Protein AF-A0A2T6CT54-F1 (afdb_monomer)

Structure (mmCIF, N/CA/C/O backbone):
data_AF-A0A2T6CT54-F1
#
_entry.id   AF-A0A2T6CT54-F1
#
loop_
_atom_site.group_PDB
_atom_site.id
_atom_site.type_symbol
_atom_site.label_atom_id
_atom_site.label_alt_id
_atom_site.label_comp_id
_atom_site.label_asym_id
_atom_site.label_entity_id
_atom_site.label_seq_id
_atom_site.pdbx_PDB_ins_code
_atom_site.Cartn_x
_atom_site.Cartn_y
_atom_site.Cartn_z
_atom_site.occupancy
_atom_site.B_iso_or_equiv
_atom_site.auth_seq_id
_atom_site.auth_comp_id
_atom_site.auth_asym_id
_atom_site.auth_atom_id
_atom_site.pdbx_PDB_model_num
ATOM 1 N N . MET A 1 1 ? 4.590 8.456 19.201 1.00 78.75 1 MET A N 1
ATOM 2 C CA . MET A 1 1 ? 3.217 8.971 18.974 1.00 78.75 1 MET A CA 1
ATOM 3 C C . MET A 1 1 ? 2.261 8.215 19.892 1.00 78.75 1 MET A C 1
ATOM 5 O O . MET A 1 1 ? 2.492 7.034 20.101 1.00 78.75 1 MET A O 1
ATOM 9 N N . THR A 1 2 ? 1.242 8.861 20.469 1.00 93.50 2 THR A N 1
ATOM 10 C CA . THR A 1 2 ? 0.221 8.185 21.301 1.00 93.50 2 THR A CA 1
ATOM 11 C C . THR A 1 2 ? -1.007 7.783 20.463 1.00 93.50 2 THR A C 1
ATOM 13 O O . THR A 1 2 ? -1.187 8.292 19.355 1.00 93.50 2 THR A O 1
ATOM 16 N N . GLN A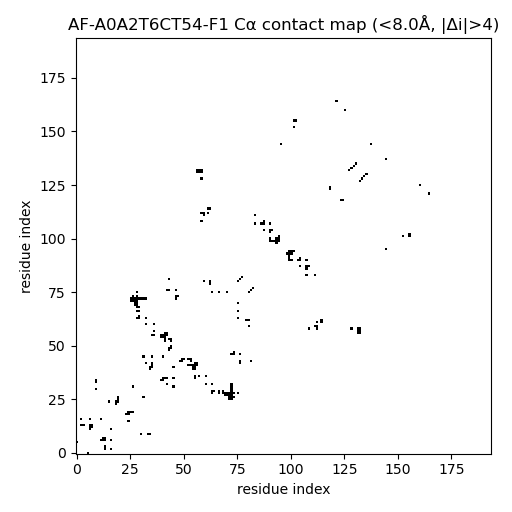 1 3 ? -1.872 6.895 20.977 1.00 92.12 3 GLN A N 1
ATOM 17 C CA . GLN A 1 3 ? -3.034 6.364 20.234 1.00 92.12 3 GLN A CA 1
ATOM 18 C C . GLN A 1 3 ? -4.029 7.447 19.778 1.00 92.12 3 GLN A C 1
ATOM 20 O O . GLN A 1 3 ? -4.540 7.396 18.667 1.00 92.12 3 GLN A O 1
ATOM 25 N N . LYS A 1 4 ? -4.313 8.461 20.607 1.00 95.44 4 LYS A N 1
ATOM 26 C CA . LYS A 1 4 ? -5.319 9.494 20.289 1.00 95.44 4 LYS A CA 1
ATOM 27 C C . LYS A 1 4 ? -4.924 10.375 19.083 1.00 95.44 4 LYS A C 1
ATOM 29 O O . LYS A 1 4 ? -5.740 10.516 18.173 1.00 95.44 4 LYS A O 1
ATOM 34 N N . PRO A 1 5 ? -3.703 10.942 19.017 1.00 93.88 5 PRO A N 1
ATOM 35 C CA . PRO A 1 5 ? -3.187 11.583 17.808 1.00 93.88 5 PRO A CA 1
ATOM 36 C C . PRO A 1 5 ? -3.162 10.656 16.592 1.00 93.88 5 PRO A C 1
ATOM 38 O O . PRO A 1 5 ? -3.463 11.107 15.491 1.00 93.88 5 PRO A O 1
ATOM 41 N N . PHE A 1 6 ? -2.842 9.373 16.787 1.00 92.00 6 PHE A N 1
ATOM 42 C CA . PHE A 1 6 ? -2.799 8.406 15.694 1.00 92.00 6 PHE A CA 1
ATOM 43 C C . PHE A 1 6 ? -4.186 8.142 15.096 1.00 92.00 6 PHE A C 1
ATOM 45 O O . PHE A 1 6 ? -4.366 8.270 13.889 1.00 92.00 6 PHE A O 1
ATOM 52 N N . ALA A 1 7 ? -5.193 7.894 15.937 1.00 94.38 7 ALA A N 1
ATOM 53 C CA . ALA A 1 7 ? -6.582 7.734 15.509 1.00 94.38 7 ALA A CA 1
ATOM 54 C C . ALA A 1 7 ? -7.082 8.969 14.742 1.00 94.38 7 ALA A C 1
ATOM 56 O O . ALA A 1 7 ? -7.683 8.841 1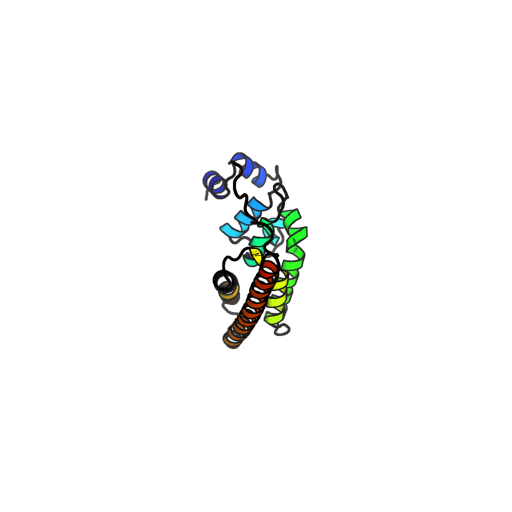3.677 1.00 94.38 7 ALA A O 1
ATOM 57 N N . LYS A 1 8 ? -6.746 10.175 15.230 1.00 94.06 8 LYS A N 1
ATOM 58 C CA . LYS A 1 8 ? -7.065 11.433 14.542 1.00 94.06 8 LYS A CA 1
ATOM 59 C C . LYS A 1 8 ? -6.396 11.524 13.166 1.00 94.06 8 LYS A C 1
ATOM 61 O O . LYS A 1 8 ? -7.040 11.962 12.222 1.00 94.06 8 LYS A O 1
ATOM 66 N N . MET A 1 9 ? -5.133 11.114 13.045 1.00 91.31 9 MET A N 1
ATOM 67 C CA . MET A 1 9 ? -4.402 11.113 11.771 1.00 91.31 9 MET A CA 1
ATOM 68 C C . MET A 1 9 ? -5.042 10.177 10.739 1.00 91.31 9 MET A C 1
ATOM 70 O O . MET A 1 9 ? -5.093 10.510 9.560 1.00 91.31 9 MET A O 1
ATOM 74 N N . LEU A 1 10 ? -5.557 9.035 11.193 1.00 90.75 10 LEU A N 1
ATOM 75 C CA . LEU A 1 10 ? -6.268 8.063 10.363 1.00 90.75 10 LEU A CA 1
ATOM 76 C C . LEU A 1 10 ? -7.750 8.411 10.151 1.00 90.75 10 LEU A C 1
ATOM 78 O O . LEU A 1 10 ? -8.451 7.675 9.466 1.00 90.75 10 LEU A O 1
ATOM 82 N N . SER A 1 11 ? -8.235 9.513 10.730 1.00 93.44 11 SER A N 1
ATOM 83 C CA . SER A 1 11 ? -9.649 9.913 10.704 1.00 93.44 11 SER A CA 1
ATOM 84 C C . SER A 1 11 ? -10.612 8.833 11.227 1.00 93.44 11 SER A C 1
ATOM 86 O O . SER A 1 11 ? -11.720 8.682 10.718 1.00 93.44 11 SER A O 1
ATOM 88 N N . ILE A 1 12 ? -10.204 8.091 12.264 1.00 94.50 12 ILE A N 1
ATOM 89 C CA . ILE A 1 12 ? -11.025 7.071 12.940 1.00 94.50 12 ILE A CA 1
ATOM 90 C C . ILE A 1 12 ? -11.192 7.381 14.428 1.00 94.50 12 ILE A C 1
ATOM 92 O O . ILE A 1 12 ? -10.446 8.173 15.011 1.00 94.50 12 ILE A O 1
ATOM 96 N N . SER A 1 13 ? -12.172 6.746 15.071 1.00 97.00 13 SER A N 1
ATOM 97 C CA . SER A 1 13 ? -12.337 6.878 16.519 1.00 97.00 13 SER A CA 1
ATOM 98 C C . SER A 1 13 ? -11.228 6.137 17.278 1.00 97.00 13 SER A C 1
ATOM 100 O O . SER A 1 13 ? -10.638 5.171 16.790 1.00 97.00 13 SER A O 1
ATOM 102 N N . LEU A 1 14 ? -10.950 6.569 18.512 1.00 97.00 14 LEU A N 1
ATOM 103 C CA . LEU A 1 14 ? -9.984 5.882 19.375 1.00 97.00 14 LEU A CA 1
ATOM 104 C C . LEU A 1 14 ? -10.411 4.433 19.662 1.00 97.00 14 LEU A C 1
ATOM 106 O O . LEU A 1 14 ? -9.563 3.549 19.737 1.00 97.00 14 LEU A O 1
ATOM 110 N N . ASP A 1 15 ? -11.713 4.180 19.789 1.00 97.38 15 ASP A N 1
ATOM 111 C CA . ASP A 1 15 ? -12.240 2.837 20.044 1.00 97.38 15 ASP A CA 1
ATOM 112 C C . ASP A 1 15 ? -12.135 1.933 18.813 1.00 97.38 15 ASP A C 1
ATOM 114 O O . ASP A 1 15 ? -11.835 0.745 18.948 1.00 97.38 15 ASP A O 1
ATOM 118 N N . GLN A 1 16 ? -12.304 2.491 17.609 1.00 94.88 16 GLN A N 1
ATOM 119 C CA . GLN A 1 16 ? -12.020 1.783 16.360 1.00 94.88 16 GLN A CA 1
ATOM 120 C C . GLN A 1 16 ? -10.540 1.414 16.270 1.00 94.88 16 GLN A C 1
ATOM 122 O O . GLN A 1 16 ? -10.228 0.253 16.016 1.00 94.88 16 GLN A O 1
ATOM 127 N N . LEU A 1 17 ? -9.633 2.359 16.548 1.00 95.50 17 LEU A N 1
ATOM 128 C CA . LEU A 1 17 ? -8.194 2.083 16.567 1.00 95.50 17 LEU A CA 1
ATOM 129 C C . LEU A 1 17 ? -7.851 0.963 17.559 1.00 95.50 17 LEU A C 1
ATOM 131 O O . LEU A 1 17 ? -7.194 -0.002 17.184 1.00 95.50 17 LEU A O 1
ATOM 135 N N . LYS A 1 18 ? -8.350 1.040 18.799 1.00 95.56 18 LYS A N 1
ATOM 136 C CA . LYS A 1 18 ? -8.149 -0.016 19.806 1.00 95.56 18 LYS A CA 1
ATOM 137 C C . LYS A 1 18 ? -8.699 -1.364 19.346 1.00 95.56 18 LYS A C 1
ATOM 139 O O . LYS A 1 18 ? -8.090 -2.397 19.599 1.00 95.56 18 LYS A O 1
ATOM 144 N N . SER A 1 19 ? -9.855 -1.371 18.686 1.00 95.56 19 SER A N 1
ATOM 145 C CA . SER A 1 19 ? -10.455 -2.604 18.169 1.00 95.56 19 SER A CA 1
ATOM 146 C C . SER A 1 19 ? -9.589 -3.240 17.083 1.00 95.56 19 SER A C 1
ATOM 148 O O . SER A 1 19 ? -9.449 -4.460 17.074 1.00 95.56 19 SER A O 1
ATOM 150 N N . ILE A 1 20 ? -8.961 -2.431 16.227 1.00 93.56 20 ILE A N 1
ATOM 151 C CA . ILE A 1 20 ? -7.988 -2.892 15.227 1.00 93.56 20 ILE A CA 1
ATOM 152 C C . ILE A 1 20 ? -6.723 -3.431 15.914 1.00 93.56 20 ILE A C 1
ATOM 154 O O . ILE A 1 20 ? -6.318 -4.555 15.637 1.00 93.56 20 ILE A O 1
ATOM 158 N N . GLU A 1 21 ? -6.126 -2.678 16.844 1.00 91.12 21 GLU A N 1
ATOM 159 C CA . GLU A 1 21 ? -4.897 -3.078 17.557 1.00 91.12 21 GLU A CA 1
ATOM 160 C C . GLU A 1 21 ? -5.067 -4.381 18.354 1.00 91.12 21 GLU A C 1
ATOM 162 O O . GLU A 1 21 ? -4.146 -5.189 18.439 1.00 91.12 21 GLU A O 1
ATOM 167 N N . HIS A 1 22 ? -6.258 -4.613 18.912 1.00 94.44 22 HIS A N 1
ATOM 168 C CA . HIS A 1 22 ? -6.604 -5.845 19.623 1.00 94.44 22 HIS A CA 1
ATOM 169 C C . HIS A 1 22 ? -7.201 -6.935 18.720 1.00 94.44 22 HIS A C 1
ATOM 171 O O . HIS A 1 22 ? -7.777 -7.890 19.240 1.00 94.44 22 HIS A O 1
ATOM 177 N N . ALA A 1 23 ? -7.116 -6.784 17.393 1.00 90.75 23 ALA A N 1
ATOM 178 C CA . ALA A 1 23 ? -7.641 -7.724 16.400 1.00 90.75 23 ALA A CA 1
ATOM 179 C C . ALA A 1 23 ? -9.134 -8.088 16.580 1.00 90.75 23 ALA A C 1
ATOM 181 O O . ALA A 1 23 ? -9.589 -9.139 16.139 1.00 90.75 23 ALA A O 1
ATOM 182 N N . ARG A 1 24 ? -9.923 -7.209 17.213 1.00 94.94 24 ARG A N 1
ATOM 183 C CA . ARG A 1 24 ? -11.384 -7.363 17.360 1.00 94.94 24 ARG A CA 1
ATOM 184 C C . ARG A 1 24 ? -12.133 -6.987 16.087 1.00 94.94 24 ARG A C 1
ATOM 186 O O . ARG A 1 24 ? -13.288 -7.358 15.912 1.00 94.94 24 ARG A O 1
ATOM 193 N N . THR A 1 25 ? -11.504 -6.204 15.217 1.00 94.12 25 THR A N 1
ATOM 194 C CA . THR A 1 25 ? -12.054 -5.800 13.924 1.00 94.12 25 THR A CA 1
ATOM 195 C C . THR A 1 25 ? -10.954 -5.865 12.879 1.00 94.12 25 THR A C 1
ATOM 197 O O . THR A 1 25 ? -9.823 -5.460 13.145 1.00 94.12 25 THR A O 1
ATOM 200 N N . ALA A 1 26 ? -11.285 -6.368 11.690 1.00 93.88 26 ALA A N 1
ATOM 201 C CA . ALA A 1 26 ? -10.350 -6.411 10.576 1.00 93.88 26 ALA A CA 1
ATOM 202 C C . ALA A 1 26 ? -9.948 -4.994 10.135 1.00 93.88 26 ALA A C 1
ATOM 204 O O . ALA A 1 26 ? -10.767 -4.071 10.116 1.00 93.88 26 ALA A O 1
ATOM 205 N N . LEU A 1 27 ? -8.684 -4.833 9.743 1.00 95.12 27 LEU A N 1
ATOM 206 C CA . LEU A 1 27 ? -8.189 -3.586 9.174 1.00 95.12 27 LEU A CA 1
ATOM 207 C C . LEU A 1 27 ? -8.862 -3.344 7.820 1.00 95.12 27 LEU A C 1
ATOM 209 O O . LEU A 1 27 ? -8.805 -4.200 6.940 1.00 95.12 27 LEU A O 1
ATOM 213 N N . ARG A 1 28 ? -9.492 -2.182 7.644 1.00 94.75 28 ARG A N 1
ATOM 214 C CA . ARG A 1 28 ? -10.107 -1.786 6.369 1.00 94.75 28 ARG A CA 1
ATOM 215 C C . ARG A 1 28 ? -9.054 -1.322 5.363 1.00 94.75 28 ARG A C 1
ATOM 217 O O . ARG A 1 28 ? -8.030 -0.762 5.755 1.00 94.75 28 ARG A O 1
ATOM 224 N N . ALA A 1 29 ? -9.329 -1.531 4.078 1.00 93.75 29 ALA A N 1
ATOM 225 C CA . ALA A 1 29 ? -8.404 -1.260 2.981 1.00 93.75 29 ALA A CA 1
ATOM 226 C C . ALA A 1 29 ? -7.920 0.203 2.927 1.00 93.75 29 ALA A C 1
ATOM 228 O O . ALA A 1 29 ? -6.724 0.461 2.812 1.00 93.75 29 ALA A O 1
ATOM 229 N N . ASP A 1 30 ? -8.828 1.163 3.092 1.00 91.44 30 ASP A N 1
ATOM 230 C CA . ASP A 1 30 ? -8.520 2.598 3.090 1.00 91.44 30 ASP A CA 1
ATOM 231 C C . ASP A 1 30 ? -7.651 3.021 4.285 1.00 91.44 30 ASP A C 1
ATOM 233 O O . ASP A 1 30 ? -6.672 3.758 4.130 1.00 91.44 30 ASP A O 1
ATOM 237 N N . ILE A 1 31 ? -7.958 2.498 5.476 1.00 93.75 31 ILE A N 1
ATOM 238 C CA . ILE A 1 31 ? -7.161 2.742 6.684 1.00 93.75 31 ILE A CA 1
ATOM 239 C C . ILE A 1 31 ? -5.763 2.138 6.513 1.00 93.75 31 ILE A C 1
ATOM 241 O O . ILE A 1 31 ? -4.767 2.813 6.768 1.00 93.75 31 ILE A O 1
ATOM 245 N N . GLY A 1 32 ? -5.671 0.888 6.052 1.00 94.12 32 GLY A N 1
ATOM 246 C CA . GLY A 1 32 ? -4.389 0.215 5.846 1.00 94.12 32 GLY A CA 1
ATOM 247 C C . GLY A 1 32 ? -3.522 0.900 4.790 1.00 94.12 32 GLY A C 1
ATOM 248 O O . GLY A 1 32 ? -2.331 1.098 5.020 1.00 94.12 32 GLY A O 1
ATOM 249 N N . SER A 1 33 ? -4.116 1.372 3.689 1.00 91.50 33 SER A N 1
ATOM 250 C CA . SER A 1 33 ? -3.402 2.171 2.684 1.00 91.50 33 SER A CA 1
ATOM 251 C C . SER A 1 33 ? -2.831 3.453 3.289 1.00 91.50 33 SER A C 1
ATOM 253 O O . SER A 1 33 ? -1.657 3.764 3.087 1.00 91.50 33 SER A O 1
ATOM 255 N N . THR A 1 34 ? -3.626 4.156 4.101 1.00 91.19 34 THR A N 1
ATOM 256 C CA . THR A 1 34 ? -3.187 5.377 4.794 1.00 91.19 34 THR A CA 1
ATOM 257 C C . THR A 1 34 ? -2.037 5.091 5.764 1.00 91.19 34 THR A C 1
ATOM 259 O O . THR A 1 34 ? -1.086 5.868 5.842 1.00 91.19 34 THR A O 1
ATOM 262 N N . ILE A 1 35 ? -2.084 3.970 6.494 1.00 91.94 35 ILE A N 1
ATOM 263 C CA . ILE A 1 35 ? -0.995 3.538 7.383 1.00 91.94 35 ILE A CA 1
ATOM 264 C C . ILE A 1 35 ? 0.284 3.278 6.576 1.00 91.94 35 ILE A C 1
ATOM 266 O O . ILE A 1 35 ? 1.346 3.797 6.924 1.00 91.94 35 ILE A O 1
ATOM 270 N N . CYS A 1 36 ? 0.195 2.513 5.487 1.00 91.19 36 CYS A N 1
ATOM 271 C CA . CYS A 1 36 ? 1.337 2.234 4.619 1.00 91.19 36 CYS A CA 1
ATOM 272 C C . CYS A 1 36 ? 1.992 3.512 4.094 1.00 91.19 36 CYS A C 1
ATOM 274 O O . CYS A 1 36 ? 3.208 3.669 4.205 1.00 91.19 36 CYS A O 1
ATOM 276 N N . GLU A 1 37 ? 1.188 4.446 3.594 1.00 88.06 37 GLU A N 1
ATOM 277 C CA . GLU A 1 37 ? 1.665 5.712 3.048 1.00 88.06 37 GLU A CA 1
ATOM 278 C C . GLU A 1 37 ? 2.315 6.600 4.118 1.00 88.06 37 GLU A C 1
ATOM 280 O O . GLU A 1 37 ? 3.462 7.025 3.971 1.00 88.06 37 GLU A O 1
ATOM 285 N N . ARG A 1 38 ? 1.618 6.837 5.237 1.00 86.19 38 ARG A N 1
ATOM 286 C CA . ARG A 1 38 ? 2.064 7.763 6.292 1.00 86.19 38 ARG A CA 1
ATOM 287 C C . ARG A 1 38 ? 3.324 7.294 7.012 1.00 86.19 38 ARG A C 1
ATOM 289 O O . ARG A 1 38 ? 4.132 8.126 7.415 1.00 86.19 38 ARG A O 1
ATOM 296 N N . PHE A 1 39 ? 3.480 5.985 7.194 1.00 85.00 39 PHE A N 1
ATOM 297 C CA . PHE A 1 39 ? 4.583 5.406 7.967 1.00 85.00 39 PHE A CA 1
ATOM 298 C C . PHE A 1 39 ? 5.631 4.727 7.089 1.00 85.00 39 PHE A C 1
ATOM 300 O O . PHE A 1 39 ? 6.571 4.137 7.614 1.00 85.00 39 PHE A O 1
ATOM 307 N N . SER A 1 40 ? 5.486 4.805 5.760 1.00 84.56 40 SER A N 1
ATOM 308 C CA . SER A 1 40 ? 6.324 4.069 4.807 1.00 84.56 40 SER A CA 1
ATOM 309 C C . SER A 1 40 ? 6.413 2.570 5.134 1.00 84.56 40 SER A C 1
ATOM 311 O O . SER A 1 40 ? 7.449 1.936 4.931 1.00 84.56 40 SER A O 1
ATOM 313 N N . ILE A 1 41 ? 5.306 2.001 5.622 1.00 87.44 41 ILE A N 1
ATOM 314 C CA . ILE A 1 41 ? 5.181 0.575 5.933 1.00 87.44 41 ILE A CA 1
ATOM 315 C C . ILE A 1 41 ? 4.866 -0.185 4.647 1.00 87.44 41 ILE A C 1
ATOM 317 O O . ILE A 1 41 ? 3.987 0.195 3.873 1.00 87.44 41 ILE A O 1
ATOM 321 N N . ASN A 1 42 ? 5.563 -1.296 4.431 1.00 89.12 42 ASN A N 1
ATOM 322 C CA . ASN A 1 42 ? 5.312 -2.158 3.288 1.00 89.12 42 ASN A CA 1
ATOM 323 C C . ASN A 1 42 ? 3.900 -2.739 3.282 1.00 89.12 42 ASN A C 1
ATOM 325 O O . ASN A 1 42 ? 3.453 -3.300 4.282 1.00 89.12 42 ASN A O 1
ATOM 329 N N . GLN A 1 43 ? 3.264 -2.703 2.115 1.00 91.06 43 GLN A N 1
ATOM 330 C CA . GLN A 1 43 ? 1.919 -3.234 1.929 1.00 91.06 43 GLN A CA 1
ATOM 331 C C . GLN A 1 43 ? 1.823 -4.731 2.242 1.00 91.06 43 GLN A C 1
ATOM 333 O O . GLN A 1 43 ? 0.947 -5.143 2.998 1.00 91.06 43 GLN A O 1
ATOM 338 N N . ARG A 1 44 ? 2.775 -5.539 1.752 1.00 90.94 44 ARG A N 1
ATOM 339 C CA . ARG A 1 44 ? 2.806 -6.988 2.014 1.00 90.94 44 ARG A CA 1
ATOM 340 C C . ARG A 1 44 ? 2.950 -7.288 3.494 1.00 90.94 44 ARG A C 1
ATOM 342 O O . ARG A 1 44 ? 2.255 -8.154 4.015 1.00 90.94 44 ARG A O 1
ATOM 349 N N . TRP A 1 45 ? 3.852 -6.581 4.174 1.00 92.38 45 TRP A N 1
ATOM 350 C CA . TRP A 1 45 ? 4.052 -6.783 5.607 1.00 92.38 45 TRP A CA 1
ATOM 351 C C . TRP A 1 45 ? 2.796 -6.425 6.403 1.00 92.38 45 TRP A C 1
ATOM 353 O O . TRP A 1 45 ? 2.416 -7.185 7.286 1.00 92.38 45 TRP A O 1
ATOM 363 N N . LEU A 1 46 ? 2.121 -5.320 6.072 1.00 92.75 46 LEU A N 1
ATOM 364 C CA . LEU A 1 46 ? 0.885 -4.949 6.760 1.00 92.75 46 LEU A CA 1
ATOM 365 C C . LEU A 1 46 ? -0.240 -5.971 6.522 1.00 92.75 46 LEU A C 1
ATOM 367 O O . LEU A 1 46 ? -1.016 -6.237 7.435 1.00 92.75 46 LEU A O 1
ATOM 371 N N . ALA A 1 47 ? -0.316 -6.552 5.321 1.00 92.75 47 ALA A N 1
ATOM 372 C CA . ALA A 1 47 ? -1.324 -7.551 4.973 1.00 92.75 47 ALA A CA 1
ATOM 373 C C . ALA A 1 47 ? -1.057 -8.928 5.604 1.00 92.75 47 ALA A C 1
ATOM 375 O O . ALA A 1 47 ? -1.984 -9.576 6.081 1.00 92.75 47 ALA A O 1
ATOM 376 N N . THR A 1 48 ? 0.202 -9.372 5.618 1.00 90.00 48 THR A N 1
ATOM 377 C CA . THR A 1 48 ? 0.556 -10.780 5.889 1.00 90.00 48 THR A CA 1
ATOM 378 C C . THR A 1 48 ? 1.413 -10.989 7.139 1.00 90.00 48 THR A C 1
ATOM 380 O O . THR A 1 48 ? 1.584 -12.119 7.589 1.00 90.00 48 THR A O 1
ATOM 383 N N . GLY A 1 49 ? 2.027 -9.931 7.674 1.00 89.31 49 GLY A N 1
ATOM 384 C CA . GLY A 1 49 ? 3.037 -10.013 8.733 1.00 89.31 49 GLY A CA 1
ATOM 385 C C . GLY A 1 49 ? 4.375 -10.636 8.302 1.00 89.31 49 GLY A C 1
ATOM 386 O O . GLY A 1 49 ? 5.268 -10.785 9.138 1.00 89.31 49 GLY A O 1
ATOM 387 N N . GLN A 1 50 ? 4.549 -10.998 7.023 1.00 86.25 50 GLN A N 1
ATOM 388 C CA . GLN A 1 50 ? 5.741 -11.703 6.539 1.00 86.25 50 GLN A CA 1
ATOM 389 C C . GLN A 1 50 ? 6.997 -10.823 6.545 1.00 86.25 50 GLN A C 1
ATOM 391 O O . GLN A 1 50 ? 6.986 -9.681 6.086 1.00 86.25 50 GLN A O 1
ATOM 396 N N . LEU A 1 51 ? 8.110 -11.394 7.009 1.00 79.88 51 LEU A N 1
ATOM 397 C CA . LEU A 1 51 ? 9.440 -10.781 7.001 1.00 79.88 51 LEU A CA 1
ATOM 398 C C . LEU A 1 51 ? 10.290 -11.299 5.820 1.00 79.88 51 LEU A C 1
ATOM 400 O O . LEU A 1 51 ? 10.051 -12.411 5.349 1.00 79.88 51 LEU A O 1
ATOM 404 N N . PRO A 1 52 ? 11.316 -10.548 5.364 1.00 79.88 52 PRO A N 1
ATOM 405 C CA . PRO A 1 52 ? 11.721 -9.218 5.828 1.00 79.88 52 PRO A CA 1
ATOM 406 C C . PRO A 1 52 ? 10.776 -8.108 5.349 1.00 79.88 52 PRO A C 1
ATOM 408 O O . PRO A 1 52 ? 10.175 -8.205 4.279 1.00 79.88 52 PRO A O 1
ATOM 411 N N . GLN A 1 53 ? 10.684 -7.023 6.125 1.00 74.75 53 GLN A N 1
ATOM 412 C CA . GLN A 1 53 ? 9.986 -5.818 5.678 1.00 74.75 53 GLN A CA 1
ATOM 413 C C . GLN A 1 53 ? 10.679 -5.255 4.433 1.00 74.75 53 GLN A C 1
ATOM 415 O O . GLN A 1 53 ? 11.887 -5.018 4.424 1.00 74.75 53 GLN A O 1
ATOM 420 N N . LYS A 1 54 ? 9.900 -5.055 3.373 1.00 78.94 54 LYS A N 1
ATOM 421 C CA . LYS A 1 54 ? 10.339 -4.376 2.148 1.00 78.94 54 LYS A CA 1
ATOM 422 C C . LYS A 1 54 ? 10.027 -2.867 2.252 1.00 78.94 54 LYS A C 1
ATOM 424 O O . LYS A 1 54 ? 9.406 -2.450 3.220 1.00 78.94 54 LYS A O 1
ATOM 429 N N . PRO A 1 55 ? 10.462 -1.996 1.332 1.00 78.81 55 PRO A N 1
ATOM 430 C CA . PRO A 1 55 ? 10.025 -0.596 1.351 1.00 78.81 55 PRO A CA 1
ATOM 431 C C . PRO A 1 55 ? 8.549 -0.455 0.942 1.00 78.81 55 PRO A C 1
ATOM 433 O O . PRO A 1 55 ? 8.029 -1.275 0.182 1.00 78.81 55 PRO A O 1
ATOM 436 N N . PHE A 1 56 ? 7.867 0.589 1.426 1.00 82.88 56 PHE A N 1
ATOM 437 C CA . PHE A 1 56 ? 6.577 1.018 0.873 1.00 82.88 56 PHE A CA 1
ATOM 438 C C . PHE A 1 56 ? 6.743 1.466 -0.581 1.00 82.88 56 PHE A C 1
ATOM 440 O O . PHE A 1 56 ? 7.672 2.214 -0.907 1.00 82.88 56 PHE A O 1
ATOM 447 N N . ILE A 1 57 ? 5.821 1.040 -1.440 1.00 82.31 57 ILE A N 1
ATOM 448 C CA . ILE A 1 57 ? 5.831 1.379 -2.862 1.00 82.31 57 ILE A CA 1
ATOM 449 C C . ILE A 1 57 ? 4.596 2.219 -3.185 1.00 82.31 57 ILE A C 1
ATOM 451 O O . ILE A 1 57 ? 3.492 1.687 -3.281 1.00 82.31 57 ILE A O 1
ATOM 455 N N . SER A 1 58 ? 4.760 3.526 -3.368 1.00 77.62 58 SER A N 1
ATOM 456 C CA . SER A 1 58 ? 3.627 4.437 -3.573 1.00 77.62 58 SER A CA 1
ATOM 457 C C . SER A 1 58 ? 2.920 4.269 -4.917 1.00 77.62 58 SER A C 1
ATOM 459 O O . SER A 1 58 ? 1.732 4.567 -4.981 1.00 77.62 58 SER A O 1
ATOM 461 N N . ALA A 1 59 ? 3.557 3.707 -5.954 1.00 71.62 59 ALA A N 1
ATOM 462 C CA . ALA A 1 59 ? 2.875 3.361 -7.215 1.00 71.62 59 ALA A CA 1
ATOM 463 C C . ALA A 1 59 ? 1.657 2.448 -7.017 1.00 71.62 59 ALA A C 1
ATOM 465 O O . ALA A 1 59 ? 0.691 2.516 -7.772 1.00 71.62 59 ALA A O 1
ATOM 466 N N . PHE A 1 60 ? 1.664 1.648 -5.953 1.00 78.06 60 PHE A N 1
ATOM 467 C CA . PHE A 1 60 ? 0.554 0.775 -5.598 1.00 78.06 60 PHE A CA 1
ATOM 468 C C . PHE A 1 60 ? -0.491 1.446 -4.693 1.00 78.06 60 PHE A C 1
ATOM 470 O O . PHE A 1 60 ? -1.536 0.858 -4.444 1.00 78.06 60 PHE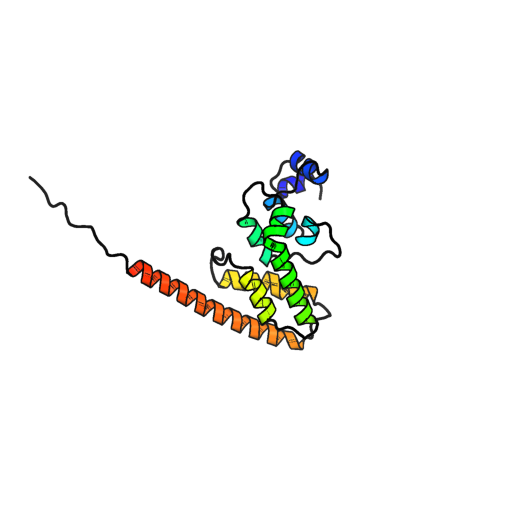 A O 1
ATOM 477 N N . ALA A 1 61 ? -0.268 2.669 -4.198 1.00 76.38 61 ALA A N 1
ATOM 478 C CA . ALA A 1 61 ? -1.232 3.355 -3.330 1.00 76.38 61 ALA A CA 1
ATOM 479 C C . ALA A 1 61 ? -2.563 3.634 -4.052 1.00 76.38 61 ALA A C 1
ATOM 481 O O . ALA A 1 61 ? -3.634 3.527 -3.454 1.00 76.38 61 ALA A O 1
ATOM 482 N N . GLY A 1 62 ? -2.506 3.902 -5.363 1.00 75.12 62 GLY A N 1
ATOM 483 C CA . GLY A 1 62 ? -3.688 4.133 -6.195 1.00 75.12 62 GLY A CA 1
ATOM 484 C C . GLY A 1 62 ? -4.666 2.953 -6.226 1.00 75.12 62 GLY A C 1
ATOM 485 O O . GLY A 1 62 ? -5.868 3.166 -6.353 1.00 75.12 62 GLY A O 1
ATOM 486 N N . TYR A 1 63 ? -4.201 1.722 -6.012 1.00 79.19 63 TYR A N 1
ATOM 487 C CA . TYR A 1 63 ? -5.046 0.524 -6.046 1.00 79.19 63 TYR A CA 1
ATOM 488 C C . TYR A 1 63 ? -6.154 0.534 -5.007 1.00 79.19 63 TYR A C 1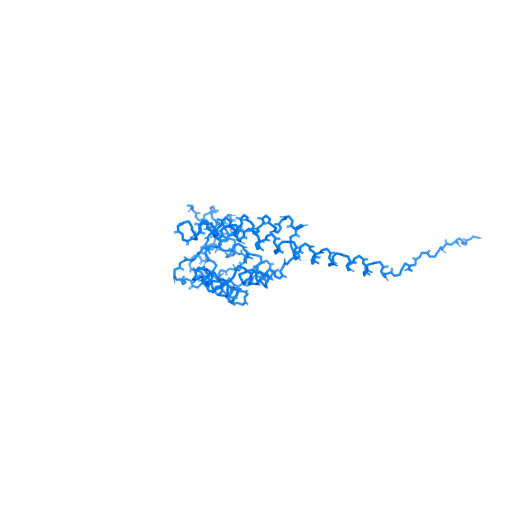
ATOM 490 O O . TYR A 1 63 ? -7.292 0.168 -5.290 1.00 79.19 63 TYR A O 1
ATOM 498 N N . PHE A 1 64 ? -5.841 1.009 -3.805 1.00 82.50 64 PHE A N 1
ATOM 499 C CA . PHE A 1 64 ? -6.800 1.005 -2.710 1.00 82.50 64 PHE A CA 1
ATOM 500 C C . PHE A 1 64 ? -7.918 2.034 -2.896 1.00 82.50 64 PHE A C 1
ATOM 502 O O . PHE A 1 64 ? -8.945 1.950 -2.231 1.00 82.50 64 PHE A O 1
ATOM 509 N N . THR A 1 65 ? -7.766 2.979 -3.828 1.00 80.00 65 THR A N 1
ATOM 510 C CA . THR A 1 65 ? -8.778 4.013 -4.083 1.00 80.00 65 THR A CA 1
ATOM 511 C C . THR A 1 65 ? -9.983 3.517 -4.886 1.00 80.00 65 THR A C 1
ATOM 513 O O . THR A 1 65 ? -11.012 4.187 -4.892 1.00 80.00 65 THR A O 1
ATOM 516 N N . SER A 1 66 ? -9.877 2.372 -5.569 1.00 80.19 66 SER A N 1
ATOM 517 C CA . SER A 1 66 ? -11.008 1.717 -6.252 1.00 80.19 66 SER A CA 1
ATOM 518 C C . SER A 1 66 ? -11.634 0.593 -5.432 1.00 80.19 66 SER A C 1
ATOM 520 O O . SER A 1 66 ? -12.601 -0.021 -5.877 1.00 80.19 66 SER A O 1
ATOM 522 N N . VAL A 1 67 ? -11.081 0.293 -4.258 1.00 85.94 67 VAL A N 1
ATOM 523 C CA . VAL A 1 67 ? -11.572 -0.790 -3.410 1.00 85.94 67 VAL A CA 1
ATOM 524 C C . VAL A 1 67 ? -12.901 -0.371 -2.772 1.00 85.94 67 VAL A C 1
ATOM 526 O O . VAL A 1 67 ? -12.973 0.712 -2.184 1.00 85.94 67 VAL A O 1
ATOM 529 N N . PRO A 1 68 ? -13.955 -1.209 -2.837 1.00 89.62 68 PRO A N 1
ATOM 530 C CA . PRO A 1 68 ? -15.222 -0.916 -2.181 1.00 89.62 68 PRO A CA 1
ATOM 531 C C . PRO A 1 68 ? -15.050 -0.627 -0.688 1.00 89.62 68 PRO A C 1
ATOM 533 O O . PRO A 1 68 ? -14.259 -1.271 0.012 1.00 89.62 68 PRO A O 1
ATOM 536 N N . HIS A 1 69 ? -15.831 0.324 -0.176 1.00 88.81 69 HIS A N 1
ATOM 537 C CA . HIS A 1 69 ? -15.816 0.657 1.244 1.00 88.81 69 HIS A CA 1
ATOM 538 C C . HIS A 1 69 ? -16.155 -0.571 2.105 1.00 88.81 69 HIS A C 1
ATOM 540 O O . HIS A 1 69 ? -17.070 -1.326 1.792 1.00 88.81 69 HIS A O 1
ATOM 546 N N . GLY A 1 70 ? -15.423 -0.761 3.204 1.00 90.81 70 GLY A N 1
ATOM 547 C CA . GLY A 1 70 ? -15.607 -1.899 4.114 1.00 90.81 70 GLY A CA 1
ATOM 548 C C . GLY A 1 70 ? -14.804 -3.154 3.754 1.00 90.81 70 GLY A C 1
ATOM 549 O O . GLY A 1 70 ? -14.688 -4.041 4.596 1.00 90.81 70 GLY A O 1
ATOM 550 N N . THR A 1 71 ? -14.183 -3.210 2.572 1.00 93.75 71 THR A N 1
ATOM 551 C CA . THR A 1 71 ? -13.257 -4.295 2.214 1.00 93.75 71 THR A CA 1
ATOM 552 C C . THR A 1 71 ? -12.075 -4.332 3.184 1.00 93.75 71 THR A C 1
ATOM 554 O O . THR A 1 71 ? -11.548 -3.286 3.584 1.00 93.75 71 THR A O 1
ATOM 557 N N . THR A 1 72 ? -11.649 -5.532 3.578 1.00 95.81 72 THR A N 1
ATOM 558 C CA . THR A 1 72 ? -10.485 -5.702 4.452 1.00 95.81 72 THR A CA 1
ATOM 559 C C . THR A 1 72 ? -9.190 -5.463 3.677 1.00 95.81 72 THR A C 1
ATOM 561 O O . THR A 1 72 ? -9.108 -5.702 2.474 1.00 95.81 72 THR A O 1
ATOM 564 N N . TYR A 1 73 ? -8.161 -4.979 4.367 1.00 94.94 73 TYR A N 1
ATOM 565 C CA . TYR A 1 73 ? -6.869 -4.675 3.761 1.00 94.94 73 TYR A CA 1
ATOM 566 C C . TYR A 1 73 ? -6.190 -5.927 3.203 1.00 94.94 73 TYR A C 1
ATOM 568 O O . TYR A 1 73 ? -5.677 -5.881 2.094 1.00 94.94 73 TYR A O 1
ATOM 576 N N . ALA A 1 74 ? -6.240 -7.042 3.939 1.00 93.81 74 ALA A N 1
ATOM 577 C CA . ALA A 1 74 ? -5.679 -8.315 3.488 1.00 93.81 74 ALA A CA 1
ATOM 578 C C . ALA A 1 74 ? -6.355 -8.806 2.199 1.00 93.81 74 ALA A C 1
ATOM 580 O O . ALA A 1 74 ? -5.670 -9.083 1.227 1.00 93.81 74 ALA A O 1
ATOM 581 N N . PHE A 1 75 ? -7.691 -8.793 2.139 1.00 93.56 75 PHE A N 1
ATOM 582 C CA . PHE A 1 75 ? -8.407 -9.201 0.928 1.00 93.56 75 PHE A CA 1
ATOM 583 C C . PHE A 1 75 ? -8.076 -8.301 -0.268 1.00 93.56 75 PHE A C 1
ATOM 585 O O . PHE A 1 75 ? -7.788 -8.792 -1.352 1.00 93.56 75 PHE A O 1
ATOM 592 N N . ALA A 1 76 ? -8.077 -6.979 -0.069 1.00 91.81 76 ALA A N 1
ATOM 593 C CA . ALA A 1 76 ? -7.713 -6.039 -1.124 1.00 91.81 76 ALA A CA 1
ATOM 594 C C . ALA A 1 76 ? -6.253 -6.203 -1.578 1.00 91.81 76 ALA A C 1
ATOM 596 O O . ALA A 1 76 ? -5.941 -5.964 -2.740 1.00 91.81 76 ALA A O 1
ATOM 597 N N . TYR A 1 77 ? -5.357 -6.592 -0.668 1.00 92.38 77 TYR A N 1
ATOM 598 C CA . TYR A 1 77 ? -3.970 -6.887 -0.993 1.00 92.38 77 TYR A CA 1
ATOM 599 C C . TYR A 1 77 ? -3.853 -8.134 -1.875 1.00 92.38 77 TYR A C 1
ATOM 601 O O . TYR A 1 77 ? -3.238 -8.059 -2.938 1.00 92.38 77 TYR A O 1
ATOM 609 N N . ASP A 1 78 ? -4.467 -9.241 -1.461 1.00 92.00 78 ASP A N 1
ATOM 610 C CA . ASP A 1 78 ? -4.396 -10.521 -2.173 1.00 92.00 78 ASP A CA 1
ATOM 611 C C . ASP A 1 78 ? -5.017 -10.408 -3.576 1.00 92.00 78 ASP A C 1
ATOM 613 O O . ASP A 1 78 ? -4.411 -10.810 -4.568 1.00 92.00 78 ASP A O 1
ATOM 617 N N . ASP A 1 79 ? -6.196 -9.785 -3.673 1.00 86.75 79 ASP A N 1
ATOM 618 C CA . ASP A 1 79 ? -6.950 -9.661 -4.926 1.00 86.75 79 ASP A CA 1
ATOM 619 C C . ASP A 1 79 ? -6.282 -8.712 -5.932 1.00 86.75 79 ASP A C 1
ATOM 621 O O . ASP A 1 79 ? -6.276 -8.968 -7.137 1.00 86.75 79 ASP A O 1
ATOM 625 N N . LEU A 1 80 ? -5.696 -7.609 -5.453 1.00 81.44 80 LEU A N 1
ATOM 626 C CA . LEU A 1 80 ? -5.301 -6.512 -6.336 1.00 81.44 80 LEU A CA 1
ATOM 627 C C . LEU A 1 80 ? -3.796 -6.262 -6.424 1.00 81.44 80 LEU A C 1
ATOM 629 O O . LEU A 1 80 ? -3.338 -5.674 -7.404 1.00 81.44 80 LEU A O 1
ATOM 633 N N . LEU A 1 81 ? -3.020 -6.642 -5.408 1.00 84.94 81 LEU A N 1
ATOM 634 C CA . LEU A 1 81 ? -1.638 -6.181 -5.256 1.00 84.94 81 LEU A CA 1
ATOM 635 C C . LEU A 1 81 ? -0.604 -7.287 -5.176 1.00 84.94 81 LEU A C 1
ATOM 637 O O . LEU A 1 81 ? 0.522 -7.044 -5.604 1.00 84.94 81 LEU A O 1
ATOM 641 N N . GLU A 1 82 ? -0.936 -8.468 -4.661 1.00 89.12 82 GLU A N 1
ATOM 642 C CA . GLU A 1 82 ? 0.054 -9.525 -4.442 1.00 89.12 82 GLU A CA 1
ATOM 643 C C . GLU A 1 82 ? 0.782 -9.890 -5.744 1.00 89.12 82 GLU A C 1
ATOM 645 O O . GLU A 1 82 ? 2.006 -9.763 -5.833 1.00 89.12 82 GLU A O 1
ATOM 650 N N . THR A 1 83 ? 0.021 -10.212 -6.795 1.00 86.69 83 THR A N 1
ATOM 651 C CA . THR A 1 83 ? 0.577 -10.578 -8.109 1.00 86.69 83 THR A CA 1
ATOM 652 C C . THR A 1 83 ? 1.430 -9.451 -8.701 1.00 86.69 83 THR A C 1
ATOM 654 O O . THR A 1 83 ? 2.519 -9.688 -9.228 1.00 86.69 83 THR A O 1
ATOM 657 N N . ALA A 1 84 ? 0.962 -8.205 -8.597 1.00 85.69 84 ALA A N 1
ATOM 658 C CA . ALA A 1 84 ? 1.658 -7.050 -9.155 1.00 85.69 84 ALA A CA 1
ATOM 659 C C . ALA A 1 84 ? 2.949 -6.723 -8.381 1.00 85.69 84 ALA A C 1
ATOM 661 O O . ALA A 1 84 ? 3.980 -6.403 -8.977 1.00 85.69 84 ALA A O 1
ATOM 662 N N . MET A 1 85 ? 2.930 -6.861 -7.052 1.00 86.25 85 MET A N 1
ATOM 663 C CA . MET A 1 85 ? 4.108 -6.684 -6.206 1.00 86.25 85 MET A CA 1
ATOM 664 C C . MET A 1 85 ? 5.144 -7.782 -6.427 1.00 86.25 85 MET A C 1
ATOM 666 O O . MET A 1 85 ? 6.339 -7.484 -6.460 1.00 86.25 85 MET A O 1
ATOM 670 N N . ASP A 1 86 ? 4.719 -9.031 -6.595 1.00 87.94 86 ASP A N 1
ATOM 671 C CA . ASP A 1 86 ? 5.632 -10.136 -6.876 1.00 87.94 86 ASP A CA 1
ATOM 672 C C . ASP A 1 86 ? 6.297 -9.975 -8.245 1.00 87.94 86 ASP A C 1
ATOM 674 O O . ASP A 1 86 ? 7.522 -10.092 -8.341 1.00 87.94 86 ASP A O 1
ATOM 678 N N . ALA A 1 87 ? 5.535 -9.579 -9.270 1.00 88.06 87 ALA A N 1
ATOM 679 C CA . ALA A 1 87 ? 6.092 -9.211 -10.569 1.00 88.06 87 ALA A CA 1
ATOM 680 C C . ALA A 1 87 ? 7.097 -8.049 -10.452 1.00 88.06 87 ALA A C 1
ATOM 682 O O . ALA A 1 87 ? 8.178 -8.100 -11.041 1.00 88.06 87 ALA A O 1
ATOM 683 N N . TYR A 1 88 ? 6.788 -7.029 -9.643 1.00 87.19 88 TYR A N 1
ATOM 684 C CA . TYR A 1 88 ? 7.667 -5.875 -9.438 1.00 87.19 88 TYR A CA 1
ATOM 685 C C . TYR A 1 88 ? 8.979 -6.282 -8.764 1.00 87.19 88 TYR A C 1
ATOM 687 O O . TYR A 1 88 ? 10.059 -5.916 -9.225 1.00 87.19 88 TYR A O 1
ATOM 695 N N . PHE A 1 89 ? 8.916 -7.082 -7.697 1.00 85.50 89 PHE A N 1
ATOM 696 C CA . PHE A 1 89 ? 10.123 -7.549 -7.018 1.00 85.50 89 PHE A CA 1
ATOM 697 C C . PHE A 1 89 ? 10.940 -8.526 -7.865 1.00 85.50 89 PHE A C 1
ATOM 699 O O . PHE A 1 89 ? 12.167 -8.501 -7.773 1.00 85.50 89 PHE A O 1
ATOM 706 N N . ALA A 1 90 ? 10.297 -9.351 -8.693 1.00 89.00 90 ALA A N 1
ATOM 707 C CA . ALA A 1 90 ? 10.989 -10.207 -9.649 1.00 89.00 90 ALA A CA 1
ATOM 708 C C . ALA A 1 90 ? 11.740 -9.374 -10.699 1.00 89.00 90 ALA A C 1
ATOM 710 O O . ALA A 1 90 ? 12.927 -9.609 -10.922 1.00 89.00 90 ALA A O 1
ATOM 711 N N . ALA A 1 91 ? 11.094 -8.351 -11.270 1.00 86.25 91 ALA A N 1
ATOM 712 C CA . ALA A 1 91 ? 11.719 -7.437 -12.225 1.00 86.25 91 ALA A CA 1
ATOM 713 C C . ALA A 1 91 ? 12.883 -6.652 -11.597 1.00 86.25 91 ALA A C 1
ATOM 715 O O . ALA A 1 91 ? 13.962 -6.569 -12.182 1.00 86.25 91 ALA A O 1
ATOM 716 N N . LEU A 1 92 ? 12.708 -6.144 -10.371 1.00 84.25 92 LEU A N 1
ATOM 717 C CA . LEU A 1 92 ? 13.784 -5.487 -9.625 1.00 84.25 92 LEU A CA 1
ATOM 718 C C . LEU A 1 92 ? 14.977 -6.407 -9.388 1.00 84.25 92 LEU A C 1
ATOM 720 O O . LEU A 1 92 ? 16.120 -5.982 -9.543 1.00 84.25 92 LEU A O 1
ATOM 724 N N . LYS A 1 93 ? 14.721 -7.655 -8.989 1.00 86.81 93 LYS A N 1
ATOM 725 C CA . LYS A 1 93 ? 15.781 -8.629 -8.753 1.00 86.81 93 LYS A CA 1
ATOM 726 C C . LYS A 1 93 ? 16.526 -8.950 -10.047 1.00 86.81 93 LYS A C 1
ATOM 728 O O . LYS A 1 93 ? 17.748 -8.900 -10.056 1.00 86.81 93 LYS A O 1
ATOM 733 N N . ALA A 1 94 ? 15.808 -9.191 -11.143 1.00 87.69 94 ALA A N 1
ATOM 734 C CA . ALA A 1 94 ? 16.421 -9.435 -12.445 1.00 87.69 94 ALA A CA 1
ATOM 735 C C . ALA A 1 94 ? 17.314 -8.260 -12.881 1.00 87.69 94 ALA A C 1
ATOM 737 O O . ALA A 1 94 ? 18.432 -8.475 -13.349 1.00 87.69 94 ALA A O 1
ATOM 738 N N . LEU A 1 95 ? 16.857 -7.021 -12.665 1.00 83.25 95 LEU A N 1
ATOM 739 C CA . LEU A 1 95 ? 17.640 -5.816 -12.940 1.00 83.25 95 LEU A CA 1
ATOM 740 C C . LEU A 1 95 ? 18.913 -5.742 -12.077 1.00 83.25 95 LEU A C 1
ATOM 742 O O . LEU A 1 95 ? 19.985 -5.434 -12.592 1.00 83.25 95 LEU A O 1
ATOM 746 N N . GLN A 1 96 ? 18.817 -6.055 -10.781 1.00 80.81 96 GLN A N 1
ATOM 747 C CA . GLN A 1 96 ? 19.970 -6.101 -9.869 1.00 80.81 96 GLN A CA 1
ATOM 748 C C . GLN A 1 96 ? 20.980 -7.188 -10.252 1.00 80.81 96 GLN A C 1
ATOM 750 O O . GLN A 1 96 ? 22.186 -6.959 -10.172 1.00 80.81 96 GLN A O 1
ATOM 755 N N . ASP A 1 97 ? 20.488 -8.339 -10.703 1.00 90.00 97 ASP A N 1
ATOM 756 C CA . ASP A 1 97 ? 21.300 -9.477 -11.135 1.00 90.00 97 ASP A CA 1
ATOM 757 C C . ASP A 1 97 ? 21.871 -9.279 -12.560 1.00 90.00 97 ASP A C 1
ATOM 759 O O . ASP A 1 97 ? 22.622 -10.120 -13.051 1.00 90.00 97 ASP A O 1
ATOM 763 N N . GLY A 1 98 ? 21.521 -8.180 -13.246 1.00 87.56 98 GLY A N 1
ATOM 764 C CA . GLY A 1 98 ? 21.942 -7.880 -14.621 1.00 87.56 98 GLY A CA 1
ATOM 765 C C . GLY A 1 98 ? 21.285 -8.755 -15.696 1.00 87.56 98 GLY A C 1
ATOM 766 O O . GLY A 1 98 ? 21.719 -8.742 -16.844 1.00 87.56 98 GLY A O 1
ATOM 767 N N . SER A 1 99 ? 20.255 -9.522 -15.329 1.00 92.00 99 SER A N 1
ATOM 768 C CA . SER A 1 99 ? 19.496 -10.412 -16.223 1.00 92.00 99 SER A CA 1
ATOM 769 C C . SER A 1 99 ? 18.195 -9.790 -16.744 1.00 92.00 99 SER A C 1
ATOM 771 O O . SER A 1 99 ? 17.572 -10.343 -17.647 1.00 92.00 99 SER A O 1
ATOM 773 N N . GLY A 1 100 ? 17.782 -8.653 -16.178 1.00 87.50 100 GLY A N 1
ATOM 774 C CA . GLY A 1 100 ? 16.583 -7.905 -16.555 1.00 87.50 100 GLY A CA 1
ATOM 775 C C . GLY A 1 100 ? 16.890 -6.535 -17.159 1.00 87.50 100 GLY A C 1
ATOM 776 O O . GLY A 1 100 ? 18.011 -6.038 -17.073 1.00 87.50 100 GLY A O 1
ATOM 777 N N . SER A 1 101 ? 15.864 -5.912 -17.741 1.00 83.69 101 SER A N 1
ATOM 778 C CA . SER A 1 101 ? 15.916 -4.551 -18.294 1.00 83.69 101 SER A CA 1
ATOM 779 C C . SER A 1 101 ? 15.014 -3.596 -17.505 1.00 83.69 101 SER A C 1
ATOM 781 O O . SER A 1 101 ? 14.031 -4.032 -16.895 1.00 83.69 101 SER A O 1
ATOM 783 N N . VAL A 1 102 ? 15.301 -2.287 -17.515 1.00 76.81 102 VAL A N 1
ATOM 784 C CA . VAL A 1 102 ? 14.402 -1.306 -16.872 1.00 76.81 102 VAL A CA 1
ATOM 785 C C . VAL A 1 102 ? 13.079 -1.207 -17.634 1.00 76.81 102 VAL A C 1
ATOM 787 O O . VAL A 1 102 ? 12.033 -1.058 -17.006 1.00 76.81 102 VAL A O 1
ATOM 790 N N . LYS A 1 103 ? 13.075 -1.474 -18.944 1.00 78.12 103 LYS A N 1
ATOM 791 C CA . LYS A 1 103 ? 11.854 -1.716 -19.730 1.00 78.12 103 LYS A CA 1
ATOM 792 C C . LYS A 1 103 ? 10.934 -2.791 -19.134 1.00 78.12 103 LYS A C 1
ATOM 794 O O . LYS A 1 103 ? 9.717 -2.625 -19.179 1.00 78.12 103 LYS A O 1
ATOM 799 N N . ASP A 1 104 ? 11.460 -3.881 -18.575 1.00 80.88 104 ASP A N 1
ATOM 800 C CA . ASP A 1 104 ? 10.622 -4.924 -17.959 1.00 80.88 104 ASP A CA 1
ATOM 801 C C . ASP A 1 104 ? 10.023 -4.467 -16.627 1.00 80.88 104 ASP A C 1
ATOM 803 O O . ASP A 1 104 ? 8.850 -4.728 -16.361 1.00 80.88 104 ASP A O 1
ATOM 807 N N . LEU A 1 105 ? 10.781 -3.705 -15.834 1.00 78.00 105 LEU A N 1
ATOM 808 C CA . LEU A 1 105 ? 10.255 -3.039 -14.640 1.00 78.00 105 LEU A CA 1
ATOM 809 C C . LEU A 1 105 ? 9.161 -2.024 -15.006 1.00 78.00 105 LEU A C 1
ATOM 811 O O . LEU A 1 105 ? 8.100 -2.005 -14.383 1.00 78.00 105 LEU A O 1
ATOM 815 N N . GLY A 1 106 ? 9.399 -1.232 -16.055 1.00 77.38 106 GLY A N 1
ATOM 816 C CA . GLY A 1 106 ? 8.441 -0.288 -16.620 1.00 77.38 106 GLY A CA 1
ATOM 817 C C . GLY A 1 106 ? 7.147 -0.978 -17.035 1.00 77.38 106 GLY A C 1
ATOM 818 O O . GLY A 1 106 ? 6.083 -0.551 -16.610 1.00 77.38 106 GLY A O 1
ATOM 819 N N . LYS A 1 107 ? 7.212 -2.108 -17.755 1.00 80.00 107 LYS A N 1
ATOM 820 C CA . LYS A 1 107 ? 6.016 -2.891 -18.126 1.00 80.00 107 LYS A CA 1
ATOM 821 C C . LYS A 1 107 ? 5.196 -3.313 -16.914 1.00 80.00 107 LYS A C 1
ATOM 823 O O . LYS A 1 107 ? 3.976 -3.187 -16.961 1.00 80.00 107 LYS A O 1
ATOM 828 N N . VAL A 1 108 ? 5.842 -3.802 -15.852 1.00 82.12 108 VAL A N 1
ATOM 829 C CA . VAL A 1 108 ? 5.140 -4.213 -14.628 1.00 82.12 108 VAL A CA 1
ATOM 830 C C . VAL A 1 108 ? 4.453 -3.017 -13.977 1.00 82.12 108 VAL A C 1
ATOM 832 O O . VAL A 1 108 ? 3.291 -3.115 -13.584 1.00 82.12 108 VAL A O 1
ATOM 835 N N . LEU A 1 109 ? 5.134 -1.874 -13.895 1.00 76.31 109 LEU A N 1
ATOM 836 C CA . LEU A 1 109 ? 4.553 -0.649 -13.355 1.00 76.31 109 LEU A CA 1
ATOM 837 C C . LEU A 1 109 ? 3.429 -0.106 -14.246 1.00 76.31 109 LEU A C 1
ATOM 839 O O . LEU A 1 109 ? 2.399 0.291 -13.724 1.00 76.31 109 LEU A O 1
ATOM 843 N N . SER A 1 110 ? 3.544 -0.153 -15.570 1.00 70.75 110 SER A N 1
ATOM 844 C CA . SER A 1 110 ? 2.491 0.296 -16.490 1.00 70.75 110 SER A CA 1
ATOM 845 C C . SER A 1 110 ? 1.272 -0.622 -16.482 1.00 70.75 110 SER A C 1
ATOM 847 O O . SER A 1 110 ? 0.144 -0.141 -16.448 1.00 70.75 110 SER A O 1
ATOM 849 N N . SER A 1 111 ? 1.462 -1.948 -16.449 1.00 71.06 111 SER A N 1
ATOM 850 C CA . SER A 1 111 ? 0.340 -2.883 -16.273 1.00 71.06 111 SER A CA 1
ATOM 851 C C . SER A 1 111 ? -0.344 -2.679 -14.927 1.00 71.06 111 SER A C 1
ATOM 853 O O . SER A 1 111 ? -1.546 -2.900 -14.794 1.00 71.06 111 SER A O 1
ATOM 855 N N . THR A 1 112 ? 0.439 -2.228 -13.948 1.00 64.06 112 THR A N 1
ATOM 856 C CA . THR A 1 112 ? -0.027 -1.899 -12.616 1.00 64.06 112 THR A CA 1
ATOM 857 C C . THR A 1 112 ? -0.789 -0.563 -12.606 1.00 64.06 112 THR A C 1
ATOM 859 O O . THR A 1 112 ? -1.857 -0.452 -12.016 1.00 64.06 112 THR A O 1
ATOM 862 N N . VAL A 1 113 ? -0.318 0.465 -13.300 1.00 60.16 113 VAL A N 1
ATOM 863 C CA . VAL A 1 113 ? -0.932 1.801 -13.329 1.00 60.16 113 VAL A CA 1
ATOM 864 C C . VAL A 1 113 ? -2.090 1.850 -14.342 1.00 60.16 113 VAL A C 1
ATOM 866 O O . VAL A 1 113 ? -2.293 2.825 -15.039 1.00 60.16 113 VAL A O 1
ATOM 869 N N . ARG A 1 114 ? -2.968 0.838 -14.386 1.00 50.81 114 ARG A N 1
ATOM 870 C CA . ARG A 1 114 ? -4.227 0.908 -15.165 1.00 50.81 114 ARG A CA 1
ATOM 871 C C . ARG A 1 114 ? -5.257 1.917 -14.619 1.00 50.81 114 ARG A C 1
ATOM 873 O O . ARG A 1 114 ? -6.353 2.014 -15.159 1.00 50.81 114 ARG A O 1
ATOM 880 N N . GLN A 1 115 ? -4.908 2.699 -13.592 1.00 48.97 115 GLN A N 1
ATOM 881 C CA . GLN A 1 115 ? -5.631 3.909 -13.172 1.00 48.97 115 GLN A CA 1
ATOM 882 C C . GLN A 1 115 ? -4.986 5.196 -13.727 1.00 48.97 115 GLN A C 1
ATOM 884 O O . GLN A 1 115 ? -4.916 6.208 -13.029 1.00 48.97 115 GLN A O 1
ATOM 889 N N . GLU A 1 116 ? -4.529 5.167 -14.984 1.00 47.38 116 GLU A N 1
ATOM 890 C CA . GLU A 1 116 ? -4.010 6.326 -15.742 1.00 47.38 116 GLU A CA 1
ATOM 891 C C . GLU A 1 116 ? -4.952 7.551 -15.683 1.00 47.38 116 GLU A C 1
ATOM 893 O O . GLU A 1 116 ? -4.495 8.689 -15.717 1.00 47.38 116 GLU A O 1
ATOM 898 N N . SER A 1 117 ? -6.256 7.349 -15.462 1.00 47.47 117 SER A N 1
ATOM 899 C CA . SER A 1 117 ? -7.274 8.407 -15.439 1.00 47.47 117 SER A CA 1
ATOM 900 C C . SER A 1 117 ? -7.247 9.353 -14.223 1.00 47.47 117 SER A C 1
ATOM 902 O O . SER A 1 117 ? -8.157 10.172 -14.092 1.00 47.47 117 SER A O 1
ATOM 904 N N . LYS A 1 118 ? -6.293 9.226 -13.287 1.00 49.94 118 LYS A N 1
ATOM 905 C CA . LYS A 1 118 ? -6.232 10.067 -12.068 1.00 49.94 118 LYS A CA 1
ATOM 906 C C . LYS A 1 118 ? -5.129 11.119 -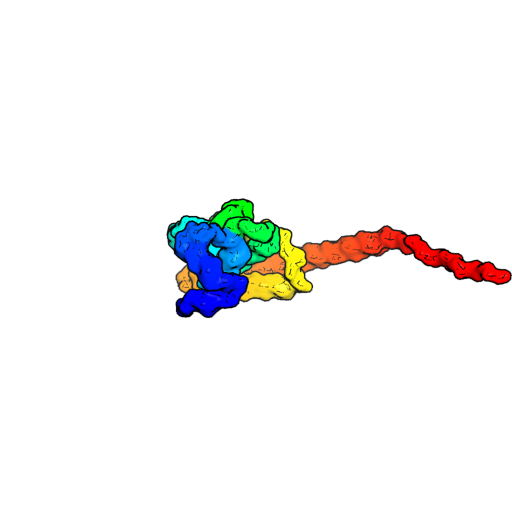12.060 1.00 49.94 118 LYS A C 1
ATOM 908 O O . LYS A 1 118 ? -5.164 11.998 -11.199 1.00 49.94 118 LYS A O 1
ATOM 913 N N . PHE A 1 119 ? -4.174 11.063 -12.983 1.00 53.62 119 PHE A N 1
ATOM 914 C CA . PHE A 1 119 ? -3.166 12.113 -13.080 1.00 53.62 119 PHE A CA 1
ATOM 915 C C . PHE A 1 119 ? -3.744 13.289 -13.864 1.00 53.62 119 PHE A C 1
ATOM 917 O O . PHE A 1 119 ? -4.198 13.135 -14.992 1.00 53.62 119 PHE A O 1
ATOM 924 N N . ALA A 1 120 ? -3.751 14.468 -13.238 1.00 56.00 120 ALA A N 1
ATOM 925 C CA . ALA A 1 120 ? -4.275 15.688 -13.852 1.00 56.00 120 ALA A CA 1
ATOM 926 C C . ALA A 1 120 ? -3.447 16.138 -15.069 1.00 56.00 120 ALA A C 1
ATOM 928 O O . ALA A 1 120 ? -3.943 16.875 -15.917 1.00 56.00 120 ALA A O 1
ATOM 929 N N . SER A 1 121 ? -2.185 15.709 -15.142 1.00 61.59 121 SER A N 1
ATOM 930 C CA . SER A 1 121 ? -1.279 15.980 -16.249 1.00 61.59 121 SER A CA 1
ATOM 931 C C . SER A 1 121 ? -0.174 14.928 -16.325 1.00 61.59 121 SER A C 1
ATOM 933 O O . SER A 1 121 ? 0.117 14.212 -15.363 1.00 61.59 121 SER A O 1
ATOM 935 N N . LEU A 1 122 ? 0.474 14.871 -17.484 1.00 54.09 122 LEU A N 1
ATOM 936 C CA . LEU A 1 122 ? 1.641 14.033 -17.735 1.00 54.09 122 LEU A CA 1
ATOM 937 C C . LEU A 1 122 ? 2.846 14.447 -16.875 1.00 54.09 122 LEU A C 1
ATOM 939 O O . LEU A 1 122 ? 3.605 13.602 -16.412 1.00 54.09 122 LEU A O 1
ATOM 943 N N . GLU A 1 123 ? 2.952 15.742 -16.585 1.00 57.16 123 GLU A N 1
ATOM 944 C CA . GLU A 1 123 ? 3.929 16.315 -15.659 1.00 57.16 123 GLU A CA 1
ATOM 945 C C . GLU A 1 123 ? 3.726 15.766 -14.237 1.00 57.16 123 GLU A C 1
ATOM 947 O O . GLU A 1 123 ? 4.676 15.302 -13.617 1.00 57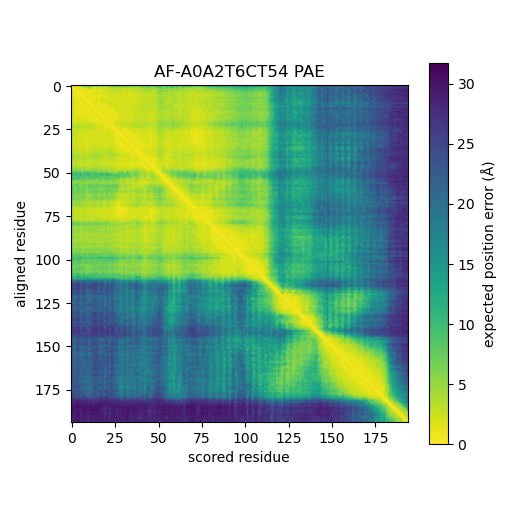.16 123 GLU A O 1
ATOM 952 N N . ALA A 1 124 ? 2.474 15.649 -13.775 1.00 59.91 124 ALA A N 1
ATOM 953 C CA . ALA A 1 124 ? 2.163 15.051 -12.476 1.00 59.91 124 ALA A CA 1
ATOM 954 C C . ALA A 1 124 ? 2.496 13.548 -12.409 1.00 59.91 124 ALA A C 1
ATOM 956 O O . ALA A 1 124 ? 2.900 13.053 -11.357 1.00 59.91 124 ALA A O 1
ATOM 957 N N . PHE A 1 125 ? 2.342 12.809 -13.514 1.00 60.41 125 PHE A N 1
ATOM 958 C CA . PHE A 1 125 ? 2.765 11.407 -13.589 1.00 60.41 125 PHE A CA 1
ATOM 959 C C . PHE A 1 125 ? 4.294 11.274 -13.603 1.00 60.41 125 PHE A C 1
ATOM 961 O O . PHE A 1 125 ? 4.850 10.444 -12.883 1.00 60.41 125 PHE A O 1
ATOM 968 N N . ARG A 1 126 ? 4.982 12.119 -14.378 1.00 60.03 126 ARG A N 1
ATOM 969 C CA . ARG A 1 126 ? 6.445 12.177 -14.431 1.00 60.03 126 ARG A CA 1
ATOM 970 C C . ARG A 1 126 ? 7.031 12.498 -13.059 1.00 60.03 126 ARG A C 1
ATOM 972 O O . ARG A 1 126 ? 7.884 11.748 -12.590 1.00 60.03 126 ARG A O 1
ATOM 979 N N . ASP A 1 127 ? 6.547 13.546 -12.403 1.00 62.25 127 ASP A N 1
ATOM 980 C CA . ASP A 1 127 ? 6.992 13.945 -11.066 1.00 62.25 127 ASP A CA 1
ATOM 981 C C . ASP A 1 127 ? 6.709 12.840 -10.048 1.00 62.25 127 ASP A C 1
ATOM 983 O O . ASP A 1 127 ? 7.571 12.494 -9.243 1.00 62.25 127 ASP A O 1
ATOM 987 N N . PHE A 1 128 ? 5.554 12.177 -10.154 1.00 65.00 128 PHE A N 1
ATOM 988 C CA . PHE A 1 128 ? 5.248 11.012 -9.336 1.00 65.00 128 PHE A CA 1
ATOM 989 C C . PHE A 1 128 ? 6.279 9.890 -9.519 1.00 65.00 128 PHE A C 1
ATOM 991 O O . PHE A 1 128 ? 6.837 9.419 -8.529 1.00 65.00 128 PHE A O 1
ATOM 998 N N . VAL A 1 129 ? 6.580 9.477 -10.754 1.00 64.19 129 VAL A N 1
ATOM 999 C CA . VAL A 1 129 ? 7.566 8.418 -11.043 1.00 64.19 129 VAL A CA 1
ATOM 1000 C C . VAL A 1 129 ? 8.976 8.827 -10.596 1.00 64.19 129 VAL A C 1
ATOM 1002 O O . VAL A 1 129 ? 9.692 8.022 -9.990 1.00 64.19 129 VAL A O 1
ATOM 1005 N N . PHE A 1 130 ? 9.374 10.077 -10.827 1.00 62.94 130 PHE A N 1
ATOM 1006 C CA . PHE A 1 130 ? 10.689 10.580 -10.436 1.00 62.94 130 PHE A CA 1
ATOM 1007 C C . PHE A 1 130 ? 10.855 10.660 -8.915 1.00 62.94 130 PHE A C 1
ATOM 1009 O O . PHE A 1 130 ? 11.781 10.052 -8.367 1.00 62.94 130 PHE A O 1
ATOM 1016 N N . GLU A 1 131 ? 9.949 11.353 -8.222 1.00 59.22 131 GLU A N 1
ATOM 1017 C CA . GLU A 1 131 ? 10.037 11.591 -6.778 1.00 59.22 131 GLU A CA 1
ATOM 1018 C C . GLU A 1 131 ? 9.824 10.317 -5.961 1.00 59.22 131 GLU A C 1
ATOM 1020 O O . GLU A 1 131 ? 10.462 10.113 -4.925 1.00 59.22 131 GLU A O 1
ATOM 1025 N N . ASN A 1 132 ? 8.944 9.425 -6.419 1.00 54.00 132 ASN A N 1
ATOM 1026 C CA . ASN A 1 132 ? 8.583 8.250 -5.640 1.00 54.00 132 ASN A CA 1
ATOM 1027 C C . ASN A 1 132 ? 9.353 6.993 -6.017 1.00 54.00 132 ASN A C 1
ATOM 1029 O O . ASN A 1 132 ? 9.580 6.146 -5.149 1.00 54.00 132 ASN A O 1
ATOM 1033 N N . HIS A 1 133 ? 9.728 6.837 -7.285 1.00 58.59 133 HIS A N 1
ATOM 1034 C CA . HIS A 1 133 ? 10.303 5.591 -7.772 1.00 58.59 133 HIS A CA 1
ATOM 1035 C C . HIS A 1 133 ? 11.783 5.698 -8.075 1.00 58.59 133 HIS A C 1
ATOM 1037 O O . HIS A 1 133 ? 12.534 4.894 -7.529 1.00 58.59 133 HIS A O 1
ATOM 1043 N N . LEU A 1 134 ? 12.224 6.693 -8.844 1.00 56.28 134 LEU A N 1
ATOM 1044 C CA . LEU A 1 134 ? 13.647 6.875 -9.136 1.00 56.28 134 LEU A CA 1
ATOM 1045 C C . LEU A 1 134 ? 14.418 7.279 -7.884 1.00 56.28 134 LEU A C 1
ATOM 1047 O O . LEU A 1 134 ? 15.320 6.556 -7.478 1.00 56.28 134 LEU A O 1
ATOM 1051 N N . VAL A 1 135 ? 14.010 8.334 -7.175 1.00 51.81 135 VAL A N 1
ATOM 1052 C CA . VAL A 1 135 ? 14.707 8.771 -5.949 1.00 51.81 135 VAL A CA 1
ATOM 1053 C C . VAL A 1 135 ? 14.76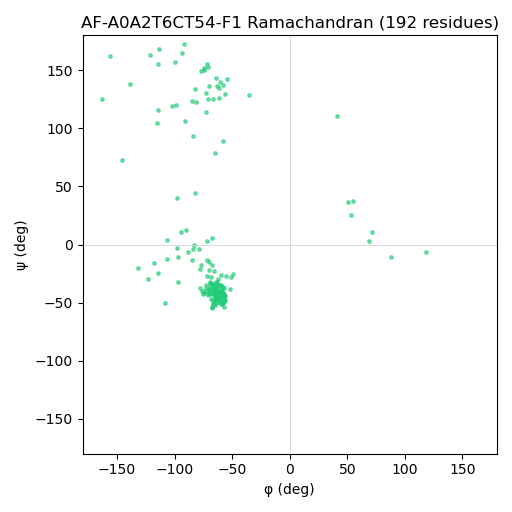8 7.655 -4.894 1.00 51.81 135 VAL A C 1
ATOM 1055 O O . VAL A 1 135 ? 15.794 7.484 -4.231 1.00 51.81 135 VAL A O 1
ATOM 1058 N N . ARG A 1 136 ? 13.725 6.819 -4.769 1.00 51.62 136 ARG A N 1
ATOM 1059 C CA . ARG A 1 136 ? 13.729 5.669 -3.844 1.00 51.62 136 ARG A CA 1
ATOM 1060 C C . ARG A 1 136 ? 14.511 4.467 -4.359 1.00 51.62 136 ARG A C 1
ATOM 1062 O O . ARG A 1 136 ? 15.179 3.832 -3.551 1.00 51.62 136 ARG A O 1
ATOM 1069 N N . LEU A 1 137 ? 14.483 4.160 -5.656 1.00 50.59 137 LEU A N 1
ATOM 1070 C CA . LEU A 1 137 ? 15.374 3.167 -6.268 1.00 50.59 137 LEU A CA 1
ATOM 1071 C C . LEU A 1 137 ? 16.830 3.539 -6.018 1.00 50.59 137 LEU A C 1
ATOM 1073 O O . LEU A 1 137 ? 17.614 2.685 -5.614 1.00 50.59 137 LEU A O 1
ATOM 1077 N N . LEU A 1 138 ? 17.165 4.820 -6.167 1.00 49.03 138 LEU A N 1
ATOM 1078 C CA . LEU A 1 138 ? 18.487 5.375 -5.896 1.00 49.03 138 LEU A CA 1
ATOM 1079 C C . LEU A 1 138 ? 18.829 5.377 -4.394 1.00 49.03 138 LEU A C 1
ATOM 1081 O O . LEU A 1 138 ? 19.971 5.119 -4.026 1.00 49.03 138 LEU A O 1
ATOM 1085 N N . SER A 1 139 ? 17.839 5.563 -3.516 1.00 47.88 139 SER A N 1
ATOM 1086 C CA . SER A 1 139 ? 18.032 5.512 -2.056 1.00 47.88 139 SER A CA 1
ATOM 1087 C C . SER A 1 139 ? 18.181 4.082 -1.513 1.00 47.88 139 SER A C 1
ATOM 1089 O O . SER A 1 139 ? 19.019 3.830 -0.654 1.00 47.88 139 SER A O 1
ATOM 1091 N N . VAL A 1 140 ? 17.405 3.118 -2.023 1.00 44.12 140 VAL A N 1
ATOM 1092 C CA . VAL A 1 140 ? 17.486 1.688 -1.652 1.00 44.12 140 VAL A CA 1
ATOM 1093 C C . VAL A 1 140 ? 18.750 1.039 -2.225 1.00 44.12 140 VAL A C 1
ATOM 1095 O O . VAL A 1 140 ? 19.280 0.084 -1.660 1.00 44.12 140 VAL A O 1
ATOM 1098 N N . SER A 1 141 ? 19.256 1.572 -3.334 1.00 43.56 141 SER A N 1
ATOM 1099 C CA . SER A 1 141 ? 20.494 1.131 -3.971 1.00 43.56 141 SER A CA 1
ATOM 1100 C C . SER A 1 141 ? 21.725 1.935 -3.560 1.00 43.56 141 SER A C 1
ATOM 1102 O O . SER A 1 141 ? 22.771 1.733 -4.179 1.00 43.56 141 SER A O 1
ATOM 1104 N N . ALA A 1 142 ? 21.638 2.791 -2.533 1.00 40.91 142 ALA A N 1
ATOM 1105 C CA . ALA A 1 142 ? 22.775 3.515 -1.973 1.00 40.91 142 ALA A CA 1
ATOM 1106 C C . ALA A 1 142 ? 23.850 2.510 -1.503 1.00 40.91 142 ALA A C 1
ATOM 1108 O O . ALA A 1 142 ? 23.821 1.999 -0.386 1.00 40.91 142 ALA A O 1
ATOM 1109 N N . GLY A 1 143 ? 24.754 2.165 -2.428 1.00 47.53 143 GLY A N 1
ATOM 1110 C CA . GLY A 1 143 ? 25.819 1.171 -2.289 1.00 47.53 143 GLY A CA 1
ATOM 1111 C C . GLY A 1 143 ? 25.783 -0.039 -3.243 1.00 47.53 143 GLY A C 1
ATOM 1112 O O . GLY A 1 143 ? 26.730 -0.818 -3.209 1.00 47.53 143 GLY A O 1
ATOM 1113 N N . ARG A 1 144 ? 24.747 -0.250 -4.076 1.00 52.25 144 ARG A N 1
ATOM 1114 C CA . ARG A 1 144 ? 24.606 -1.481 -4.898 1.00 52.25 144 ARG A CA 1
ATOM 1115 C C . ARG A 1 144 ? 24.278 -1.302 -6.381 1.00 52.25 144 ARG A C 1
ATOM 1117 O O . ARG A 1 144 ? 24.542 -2.236 -7.130 1.00 52.25 144 ARG A O 1
ATOM 1124 N N . LEU A 1 145 ? 23.741 -0.165 -6.833 1.00 53.31 145 LEU A N 1
ATOM 1125 C CA . LEU A 1 145 ? 23.600 0.073 -8.278 1.00 53.31 145 LEU A CA 1
ATOM 1126 C C . LEU A 1 145 ? 24.914 0.648 -8.833 1.00 53.31 145 LEU A C 1
ATOM 1128 O O . LEU A 1 145 ? 25.380 1.676 -8.337 1.00 53.31 145 LEU A O 1
ATOM 1132 N N . PRO A 1 146 ? 25.535 0.019 -9.848 1.00 59.00 146 PRO A N 1
ATOM 1133 C CA . PRO A 1 146 ? 26.703 0.583 -10.510 1.00 59.00 146 PRO A CA 1
ATOM 1134 C C . PRO A 1 146 ? 26.396 1.986 -11.045 1.00 59.00 146 PRO A C 1
ATOM 1136 O O . PRO A 1 146 ? 25.431 2.157 -11.786 1.00 59.00 146 PRO A O 1
ATOM 1139 N N . ALA A 1 147 ? 27.251 2.972 -10.746 1.00 55.47 147 ALA A N 1
ATOM 1140 C CA . ALA A 1 147 ? 27.103 4.362 -11.210 1.00 55.47 147 ALA A CA 1
ATOM 1141 C C . ALA A 1 147 ? 26.891 4.481 -12.737 1.00 55.47 147 ALA A C 1
ATOM 1143 O O . ALA A 1 147 ? 26.214 5.383 -13.218 1.00 55.47 147 ALA A O 1
ATOM 1144 N N . LYS A 1 148 ? 27.408 3.514 -13.503 1.00 58.81 148 LYS A N 1
ATOM 1145 C CA . LYS A 1 148 ? 27.241 3.409 -14.960 1.00 58.81 148 LYS A CA 1
ATOM 1146 C C . LYS A 1 148 ? 25.814 3.107 -15.439 1.00 58.81 148 LYS A C 1
ATOM 1148 O O . LYS A 1 148 ? 25.543 3.295 -16.616 1.00 58.81 148 LYS A O 1
ATOM 1153 N N . LEU A 1 149 ? 24.922 2.619 -14.573 1.00 54.69 149 LEU A N 1
ATOM 1154 C CA . LEU A 1 149 ? 23.522 2.359 -14.933 1.00 54.69 149 LEU A CA 1
ATOM 1155 C C . LEU A 1 149 ? 22.641 3.605 -14.802 1.00 54.69 149 LEU A C 1
ATOM 1157 O O . LEU A 1 149 ? 21.529 3.603 -15.312 1.00 54.69 149 LEU A O 1
ATOM 1161 N N . PHE A 1 150 ? 23.119 4.668 -14.148 1.00 57.81 150 PHE A N 1
ATOM 1162 C CA . PHE A 1 150 ? 22.328 5.881 -13.950 1.00 57.81 150 PHE A CA 1
ATOM 1163 C C . PHE A 1 150 ? 21.987 6.568 -15.279 1.00 57.81 150 PHE A C 1
ATOM 1165 O O . PHE A 1 150 ? 20.803 6.786 -15.504 1.00 57.81 150 PHE A O 1
ATOM 1172 N N . PRO A 1 151 ? 22.936 6.835 -16.200 1.00 62.66 151 PRO A N 1
ATOM 1173 C CA . PRO A 1 151 ? 22.595 7.443 -17.487 1.00 62.66 151 PRO A CA 1
ATOM 1174 C C . PRO A 1 151 ? 21.606 6.597 -18.300 1.00 62.66 151 PRO A C 1
ATOM 1176 O O . PRO A 1 151 ? 20.669 7.140 -18.866 1.00 62.66 151 PRO A O 1
ATOM 1179 N N . LEU A 1 152 ? 21.751 5.267 -18.269 1.00 59.25 152 LEU A N 1
ATOM 1180 C CA . LEU A 1 152 ? 20.854 4.333 -18.961 1.00 59.25 152 LEU A CA 1
ATOM 1181 C C . LEU A 1 152 ? 19.438 4.330 -18.368 1.00 59.25 152 LEU A C 1
ATOM 1183 O O . LEU A 1 152 ? 18.463 4.255 -19.104 1.00 59.25 152 LEU A O 1
ATOM 1187 N N . LEU A 1 153 ? 19.319 4.434 -17.039 1.00 57.41 153 LEU A N 1
ATOM 1188 C CA . LEU A 1 153 ? 18.027 4.573 -16.363 1.00 57.41 153 LEU A CA 1
ATOM 1189 C C . LEU A 1 153 ? 17.335 5.884 -16.742 1.00 57.41 153 LEU A C 1
ATOM 1191 O O . LEU A 1 153 ? 16.123 5.875 -16.905 1.00 57.41 153 LEU A O 1
ATOM 1195 N N . TYR A 1 154 ? 18.082 6.981 -16.886 1.00 62.81 154 TYR A N 1
ATOM 1196 C CA . TYR A 1 154 ? 17.531 8.258 -17.347 1.00 62.81 154 TYR A CA 1
ATOM 1197 C C . TYR A 1 154 ? 17.107 8.191 -18.821 1.00 62.81 154 TYR A C 1
ATOM 1199 O O . TYR A 1 154 ? 15.974 8.541 -19.121 1.00 62.81 154 TYR A O 1
ATOM 1207 N N . GLU A 1 155 ? 17.945 7.658 -19.716 1.00 67.00 155 GLU A N 1
ATOM 1208 C CA . GLU A 1 155 ? 17.615 7.523 -21.145 1.00 67.00 155 GLU A CA 1
ATOM 1209 C C . GLU A 1 155 ? 16.416 6.594 -21.398 1.00 67.00 155 GLU A C 1
ATOM 1211 O O . GLU A 1 155 ? 15.536 6.917 -22.200 1.00 67.00 155 GLU A O 1
ATOM 1216 N N . GLU A 1 156 ? 16.336 5.447 -20.709 1.00 59.53 156 GLU A N 1
ATOM 1217 C CA . GLU A 1 156 ? 15.178 4.550 -20.824 1.00 59.53 156 GLU A CA 1
ATOM 1218 C C . GLU A 1 156 ? 13.906 5.191 -20.260 1.00 59.53 156 GLU A C 1
ATOM 1220 O O . GLU A 1 156 ? 12.820 4.969 -20.801 1.00 59.53 156 GLU A O 1
ATOM 1225 N N . LEU A 1 157 ? 14.023 5.990 -19.194 1.00 58.00 157 LEU A N 1
ATOM 1226 C CA . LEU A 1 157 ? 12.883 6.692 -18.618 1.00 58.00 157 LEU A CA 1
ATOM 1227 C C . LEU A 1 157 ? 12.406 7.831 -19.522 1.00 58.00 157 LEU A C 1
ATOM 1229 O O . LEU A 1 157 ? 11.203 7.953 -19.724 1.00 58.00 157 LEU A O 1
ATOM 1233 N N . ASP A 1 158 ? 13.318 8.604 -20.110 1.00 66.31 158 ASP A N 1
ATOM 1234 C CA . ASP A 1 158 ? 12.988 9.645 -21.086 1.00 66.31 158 ASP A CA 1
ATOM 1235 C C . ASP A 1 158 ? 12.317 9.028 -22.318 1.00 66.31 158 ASP A C 1
ATOM 1237 O O . ASP A 1 158 ? 11.236 9.456 -22.709 1.00 66.31 158 ASP A O 1
ATOM 1241 N N . THR A 1 159 ? 12.860 7.926 -22.847 1.00 70.12 159 THR A N 1
ATOM 1242 C CA . THR A 1 159 ? 12.248 7.190 -23.970 1.00 70.12 159 THR A CA 1
ATOM 1243 C C . THR A 1 159 ? 10.844 6.679 -23.622 1.00 70.12 159 THR A C 1
ATOM 1245 O O . THR A 1 159 ? 9.924 6.715 -24.442 1.00 70.12 159 THR A O 1
ATOM 1248 N N . PHE A 1 160 ? 10.657 6.169 -22.401 1.00 60.75 160 PHE A N 1
ATOM 1249 C CA . PHE A 1 160 ? 9.351 5.723 -21.922 1.00 60.75 160 PHE A CA 1
ATOM 1250 C C . PHE A 1 160 ? 8.367 6.891 -21.783 1.00 60.75 160 PHE A C 1
ATOM 1252 O O . PHE A 1 160 ? 7.209 6.756 -22.182 1.00 60.75 160 PHE A O 1
ATOM 1259 N N . LEU A 1 161 ? 8.819 8.029 -21.251 1.00 60.22 161 LEU A N 1
ATOM 1260 C CA . LEU A 1 161 ? 8.013 9.237 -21.103 1.00 60.22 161 LEU A CA 1
ATOM 1261 C C . LEU A 1 161 ? 7.610 9.806 -22.466 1.00 60.22 161 LEU A C 1
ATOM 1263 O O . LEU A 1 161 ? 6.435 10.101 -22.654 1.00 60.22 161 LEU A O 1
ATOM 1267 N N . GLU A 1 162 ? 8.517 9.854 -23.441 1.00 74.00 162 GLU A N 1
ATOM 1268 C CA . GLU A 1 162 ? 8.214 10.265 -24.819 1.00 74.00 162 GLU A CA 1
ATOM 1269 C C . GLU A 1 162 ? 7.169 9.349 -25.477 1.00 74.00 162 GLU A C 1
ATOM 1271 O O . GLU A 1 162 ? 6.206 9.814 -26.092 1.00 74.00 162 GLU A O 1
ATOM 1276 N N . ALA A 1 163 ? 7.308 8.028 -25.319 1.00 66.81 163 ALA A N 1
ATOM 1277 C CA . ALA A 1 163 ? 6.333 7.071 -25.841 1.00 66.81 163 ALA A CA 1
ATOM 1278 C C . ALA A 1 163 ? 4.958 7.212 -25.161 1.00 66.81 163 ALA A C 1
ATOM 1280 O O . ALA A 1 163 ? 3.916 7.058 -25.806 1.00 66.81 163 ALA A O 1
ATOM 1281 N N . PHE A 1 164 ? 4.951 7.513 -23.862 1.00 57.94 164 PHE A N 1
ATOM 1282 C CA . PHE A 1 164 ? 3.739 7.780 -23.095 1.00 57.94 164 PHE A CA 1
ATOM 1283 C C . PHE A 1 164 ? 3.067 9.094 -23.531 1.00 57.94 164 PHE A C 1
ATOM 1285 O O . PHE A 1 164 ? 1.852 9.116 -23.734 1.00 57.94 164 PHE A O 1
ATOM 1292 N N . GLU A 1 165 ? 3.845 10.157 -23.758 1.00 66.00 165 GLU A N 1
ATOM 1293 C CA . GLU A 1 165 ? 3.377 11.437 -24.307 1.00 66.00 165 GLU A CA 1
ATOM 1294 C C . GLU A 1 165 ? 2.690 11.268 -25.654 1.00 66.00 165 GLU A C 1
ATOM 1296 O O . GLU A 1 165 ? 1.591 11.791 -25.862 1.00 66.00 165 GLU A O 1
ATOM 1301 N N . GLU A 1 166 ? 3.309 10.517 -26.562 1.00 76.62 166 GLU A N 1
ATOM 1302 C CA . GLU A 1 166 ? 2.741 10.302 -27.886 1.00 76.62 166 GLU A CA 1
ATOM 1303 C C . GLU A 1 166 ? 1.446 9.484 -27.810 1.00 76.62 166 GLU A C 1
A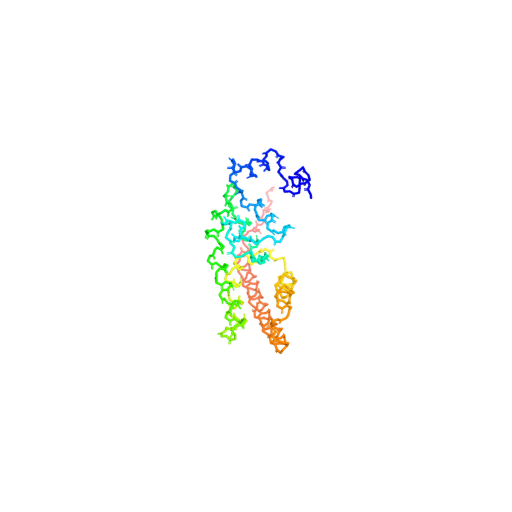TOM 1305 O O . GLU A 1 166 ? 0.450 9.850 -28.436 1.00 76.62 166 GLU A O 1
ATOM 1310 N N . LYS A 1 167 ? 1.398 8.437 -26.976 1.00 74.06 167 LYS A N 1
ATOM 1311 C CA . LYS A 1 167 ? 0.169 7.661 -26.750 1.00 74.06 167 LYS A CA 1
ATOM 1312 C C . LYS A 1 167 ? -0.966 8.543 -26.210 1.00 74.06 167 LYS A C 1
ATOM 1314 O O . LYS A 1 167 ? -2.061 8.529 -26.767 1.00 74.06 167 LYS A O 1
ATOM 1319 N N . HIS A 1 168 ? -0.707 9.340 -25.174 1.00 68.44 168 HIS A N 1
ATOM 1320 C CA . HIS A 1 168 ? -1.721 10.204 -24.562 1.00 68.44 168 HIS A CA 1
ATOM 1321 C C . HIS A 1 168 ? -2.208 11.297 -25.529 1.00 68.44 168 HIS A C 1
ATOM 1323 O O . HIS A 1 168 ? -3.393 11.630 -25.578 1.00 68.44 168 HIS A O 1
ATOM 1329 N N . ARG A 1 169 ? -1.307 11.846 -26.354 1.00 75.12 169 ARG A N 1
ATOM 1330 C CA . ARG A 1 169 ? -1.654 12.802 -27.417 1.00 75.12 169 ARG A CA 1
ATOM 1331 C C . ARG A 1 169 ? -2.602 12.184 -28.445 1.00 75.12 169 ARG A C 1
ATOM 1333 O O . ARG A 1 169 ? -3.553 12.841 -28.874 1.00 75.12 169 ARG A O 1
ATOM 1340 N N . LEU A 1 170 ? -2.360 10.932 -28.831 1.00 76.81 170 LEU A N 1
ATOM 1341 C CA . LEU A 1 170 ? -3.227 10.197 -29.752 1.00 76.81 170 LEU A CA 1
ATOM 1342 C C . LEU A 1 170 ? -4.609 9.926 -29.140 1.00 76.81 170 LEU A C 1
ATOM 1344 O O . LEU A 1 170 ? -5.610 10.100 -29.833 1.00 76.81 170 LEU A O 1
ATOM 1348 N N . GLU A 1 171 ? -4.677 9.582 -27.852 1.00 71.62 171 GLU A N 1
ATOM 1349 C CA . GLU A 1 171 ? -5.939 9.370 -27.127 1.00 71.62 171 GLU A CA 1
ATOM 1350 C C . GLU A 1 171 ? -6.781 10.657 -27.032 1.00 71.62 171 GLU A C 1
ATOM 1352 O O . GLU A 1 171 ? -7.974 10.628 -27.347 1.00 71.62 171 GLU A O 1
ATOM 1357 N N . ILE A 1 172 ? -6.171 11.808 -26.703 1.00 73.62 172 ILE A N 1
ATOM 1358 C CA . ILE A 1 172 ? -6.858 13.117 -26.723 1.00 73.62 172 ILE A CA 1
ATOM 1359 C C . ILE A 1 172 ? -7.420 13.403 -28.119 1.00 73.62 172 ILE A C 1
ATOM 1361 O O . ILE A 1 172 ? -8.597 13.731 -28.267 1.00 73.62 172 ILE A O 1
ATOM 1365 N N . ARG A 1 173 ? -6.593 13.244 -29.158 1.00 80.44 173 ARG A N 1
ATOM 1366 C CA . ARG A 1 173 ? -6.989 13.528 -30.543 1.00 80.44 173 ARG A CA 1
ATOM 1367 C C . ARG A 1 173 ? -8.126 12.621 -31.010 1.00 80.44 173 ARG A C 1
ATOM 1369 O O . ARG A 1 173 ? -9.006 13.060 -31.750 1.00 80.44 173 ARG A O 1
ATOM 1376 N N . GLN A 1 174 ? -8.121 11.360 -30.586 1.00 78.75 174 GLN A N 1
ATOM 1377 C CA . GLN A 1 174 ? -9.204 10.428 -30.871 1.00 78.75 174 GLN A CA 1
ATOM 1378 C C . GLN A 1 174 ? -10.507 10.869 -30.191 1.00 78.75 174 GLN A C 1
ATOM 1380 O O . GLN A 1 174 ? -11.545 10.915 -30.851 1.00 78.75 174 GLN A O 1
ATOM 1385 N N . HIS A 1 175 ? -10.451 11.278 -28.923 1.00 73.81 175 HIS A N 1
ATOM 1386 C CA . HIS A 1 175 ? -11.613 11.795 -28.198 1.00 73.81 175 HIS A CA 1
ATOM 1387 C C . HIS A 1 175 ? -12.175 13.090 -28.825 1.00 73.81 175 HIS A C 1
ATOM 1389 O O . HIS A 1 175 ? -13.391 13.266 -28.938 1.00 73.81 175 HIS A O 1
ATOM 1395 N N . GLU A 1 176 ? -11.316 13.997 -29.300 1.00 82.81 176 GLU A N 1
ATOM 1396 C CA . GLU A 1 176 ? -11.726 15.194 -30.055 1.00 82.81 176 GLU A CA 1
ATOM 1397 C C . GLU A 1 176 ? -12.429 14.837 -31.375 1.00 82.81 176 GLU A C 1
ATOM 1399 O O . GLU A 1 176 ? -13.471 15.401 -31.711 1.00 82.81 176 GLU A O 1
ATOM 1404 N N . LEU A 1 177 ? -11.909 13.853 -32.114 1.00 84.25 177 LEU A N 1
ATOM 1405 C CA . LEU A 1 177 ? -12.530 13.371 -33.352 1.00 84.25 177 LEU A CA 1
ATOM 1406 C C . LEU A 1 177 ? -13.873 12.668 -33.108 1.00 84.25 177 LEU A C 1
ATOM 1408 O O . LEU A 1 177 ? -14.776 12.764 -33.939 1.00 84.25 177 LEU A O 1
ATOM 1412 N N . GLU A 1 178 ? -14.013 11.949 -31.996 1.00 80.44 178 GLU A N 1
ATOM 1413 C CA . GLU A 1 178 ? -15.254 11.272 -31.606 1.00 80.44 178 GLU A CA 1
ATOM 1414 C C . GLU A 1 178 ? -16.317 12.267 -31.115 1.00 80.44 178 GLU A C 1
ATOM 1416 O O . GLU A 1 178 ? -17.480 12.163 -31.510 1.00 80.44 178 GLU A O 1
ATOM 1421 N N . SER A 1 179 ? -15.926 13.290 -30.350 1.00 75.75 179 SER A N 1
ATOM 1422 C CA . SER A 1 179 ? -16.827 14.370 -29.915 1.00 75.75 179 SER A CA 1
ATOM 1423 C C . SER A 1 179 ? -17.262 15.291 -31.063 1.00 75.75 179 SER A C 1
ATOM 1425 O O . SER A 1 179 ? -18.414 15.723 -31.096 1.00 75.75 179 SER A O 1
ATOM 1427 N N . ALA A 1 180 ? -16.407 15.510 -32.067 1.00 76.44 180 ALA A N 1
ATOM 1428 C CA . ALA A 1 180 ? -16.754 16.252 -33.283 1.00 76.44 180 ALA A CA 1
ATOM 1429 C C . ALA A 1 180 ? -17.744 15.512 -34.210 1.00 76.44 180 ALA A C 1
ATOM 1431 O O . ALA A 1 180 ? -18.335 16.129 -35.097 1.00 76.44 180 ALA A O 1
ATOM 1432 N N . LYS A 1 181 ? -17.951 14.199 -34.025 1.00 74.25 181 LYS A N 1
ATOM 1433 C CA . LYS A 1 181 ? -18.913 13.398 -34.805 1.00 74.25 181 LYS A CA 1
ATOM 1434 C C . LYS A 1 181 ? -20.349 13.461 -34.276 1.00 74.25 181 LYS A C 1
ATOM 1436 O O . LYS A 1 181 ? -21.230 12.886 -34.915 1.00 74.25 181 LYS A O 1
ATOM 1441 N N . VAL A 1 182 ? -20.619 14.142 -33.158 1.00 52.53 182 VAL A N 1
ATOM 1442 C CA . VAL A 1 182 ? -21.993 14.332 -32.665 1.00 52.53 182 VAL A CA 1
ATOM 1443 C C . VAL A 1 182 ? -22.708 15.349 -33.569 1.00 52.53 182 VAL A C 1
ATOM 1445 O O . VAL A 1 182 ? -22.319 16.516 -33.598 1.00 52.53 182 VAL A O 1
ATOM 1448 N N . PRO A 1 183 ? -23.744 14.957 -34.334 1.00 51.09 183 PRO A N 1
ATOM 1449 C CA . PRO A 1 183 ? -24.412 15.877 -35.239 1.00 51.09 183 PRO A CA 1
ATOM 1450 C C . PRO A 1 183 ? -25.233 16.896 -34.445 1.00 51.09 183 PRO A C 1
ATOM 1452 O O . PRO A 1 183 ? -26.130 16.532 -33.684 1.00 51.09 183 PRO A O 1
ATOM 1455 N N . THR A 1 184 ? -24.978 18.181 -34.683 1.00 50.31 184 THR A N 1
ATOM 1456 C CA . THR A 1 184 ? -25.784 19.312 -34.210 1.00 50.31 184 THR A CA 1
ATOM 1457 C C . THR A 1 184 ? -27.187 19.278 -34.842 1.00 50.31 184 THR A C 1
ATOM 1459 O O . THR A 1 184 ? -27.485 19.977 -35.805 1.00 50.31 184 THR A O 1
ATOM 1462 N N . ARG A 1 185 ? -28.073 18.427 -34.322 1.00 46.50 185 ARG A N 1
ATOM 1463 C CA . ARG A 1 185 ? -29.541 18.524 -34.416 1.00 46.50 185 ARG A CA 1
ATOM 1464 C C . ARG A 1 185 ? -29.986 18.749 -32.967 1.00 46.50 185 ARG A C 1
ATOM 1466 O O . ARG A 1 185 ? -29.726 17.894 -32.140 1.00 46.50 185 ARG A O 1
ATOM 1473 N N . VAL A 1 186 ? -30.586 19.853 -32.533 1.00 48.12 186 VAL A N 1
ATOM 1474 C CA . VAL A 1 186 ? -31.734 20.585 -33.068 1.00 48.12 186 VAL A CA 1
ATOM 1475 C C . VAL A 1 186 ? -31.724 21.983 -32.435 1.00 48.12 186 VAL A C 1
ATOM 1477 O O . VAL A 1 186 ? -31.760 22.097 -31.216 1.00 48.12 186 VAL A O 1
ATOM 1480 N N . LEU A 1 187 ? -31.744 23.034 -33.250 1.00 41.53 187 LEU A N 1
ATOM 1481 C CA . LEU A 1 187 ? -32.245 24.362 -32.878 1.00 41.53 187 LEU A CA 1
ATOM 1482 C C . LEU A 1 187 ? -32.891 24.937 -34.143 1.00 41.53 187 LEU A C 1
ATOM 1484 O O . LEU A 1 187 ? -32.311 25.762 -34.840 1.00 41.53 187 LEU A O 1
ATOM 1488 N N . ILE A 1 188 ? -34.062 24.403 -34.501 1.00 43.53 188 ILE A N 1
ATOM 1489 C CA . ILE A 1 188 ? -34.933 25.040 -35.491 1.00 43.53 188 ILE A CA 1
ATOM 1490 C C . ILE A 1 188 ? -36.011 25.802 -34.721 1.00 43.53 188 ILE A C 1
ATOM 1492 O O . ILE A 1 188 ? -36.734 25.248 -33.897 1.00 43.53 188 ILE A O 1
ATOM 1496 N N . GLU A 1 189 ? -35.998 27.098 -34.994 1.00 42.22 189 GLU A N 1
ATOM 1497 C CA . GLU A 1 189 ? -36.802 28.219 -34.527 1.00 42.22 189 GLU A CA 1
ATOM 1498 C C . GLU A 1 189 ? -38.289 27.928 -34.243 1.00 42.22 189 GLU A C 1
ATOM 1500 O O . GLU A 1 189 ? -39.044 27.519 -35.122 1.00 42.22 189 GLU A O 1
ATOM 1505 N N . PHE A 1 190 ? -38.754 28.306 -33.047 1.00 38.75 190 PHE A N 1
ATOM 1506 C CA . PHE A 1 190 ? -40.155 28.673 -32.828 1.00 38.75 190 PHE A CA 1
ATOM 1507 C C . PHE A 1 190 ? -40.344 30.146 -33.225 1.00 38.75 190 PHE A C 1
ATOM 1509 O O . PHE A 1 190 ? -40.138 31.049 -32.413 1.00 38.75 190 PHE A O 1
ATOM 1516 N N . ARG A 1 191 ? -40.742 30.407 -34.476 1.00 39.47 191 ARG A N 1
ATOM 1517 C CA . ARG A 1 191 ? -41.278 31.715 -34.888 1.00 39.47 191 ARG A CA 1
ATOM 1518 C C . ARG A 1 191 ? -42.802 31.740 -34.726 1.00 39.47 191 ARG A C 1
ATOM 1520 O O . ARG A 1 191 ? -43.529 31.134 -35.499 1.00 39.47 191 ARG A O 1
ATOM 1527 N N . THR A 1 192 ? -43.225 32.461 -33.687 1.00 45.84 192 THR A N 1
ATOM 1528 C CA . THR A 1 192 ? -44.392 33.366 -33.604 1.00 45.84 192 THR A CA 1
ATOM 1529 C C . THR A 1 192 ? -45.717 32.955 -34.260 1.00 45.84 192 THR A C 1
ATOM 1531 O O . THR A 1 192 ? -45.883 33.073 -35.470 1.00 45.84 192 THR A O 1
ATOM 1534 N N . VAL A 1 193 ? -46.711 32.665 -33.410 1.00 45.91 193 VAL A N 1
ATOM 1535 C CA . VAL A 1 193 ? -48.144 32.825 -33.705 1.00 45.91 193 VAL A CA 1
ATOM 1536 C C . VAL A 1 193 ? -48.638 34.095 -33.004 1.00 45.91 193 VAL A C 1
ATOM 1538 O O . VAL A 1 193 ? -48.569 34.185 -31.776 1.00 45.91 193 VAL A O 1
ATOM 1541 N N . LYS A 1 194 ? -49.127 35.061 -33.781 1.00 56.22 194 LYS A N 1
ATOM 1542 C CA . LYS A 1 194 ? -50.166 36.026 -33.404 1.00 56.22 194 LYS A CA 1
ATOM 1543 C C . LYS A 1 194 ? -51.020 36.302 -34.629 1.00 56.22 194 LYS A C 1
ATOM 1545 O O . LYS A 1 194 ? -50.419 36.419 -35.719 1.00 56.22 194 LYS A O 1
#

Foldseek 3Di:
DDLCVVCVQLVHDSVVSVCCVVVVDAAWQSSLLSVCVVVQWDLCCSQPVDDDTDGRACLQSVQSVPDDGPHGSNVSCVVQPPVLVVQLVVQVVCVLVVNHDVVSNVVSSVVNPPVPVPQPDLVSVLCCCVVRPVVVNCVVCVPRDPPVCVVVNVVVVVVVSVVVVVVVVVVVVVVVVVVVPPDPDDDDDDDDDD

Solvent-accessible surface area (backbone atoms only — not comparable to full-atom values): 11439 Å² total; per-residue (Å²): 138,58,67,63,66,49,16,55,74,68,74,48,51,58,68,56,46,51,30,40,78,69,67,74,39,81,55,32,27,62,58,46,50,50,48,22,65,77,68,53,36,21,62,65,31,74,51,69,69,51,79,79,80,58,75,44,63,68,87,58,56,65,61,49,75,74,53,64,88,84,41,38,26,46,60,53,35,62,79,69,37,47,69,57,50,51,51,42,53,50,31,50,47,29,40,75,71,69,78,40,48,71,68,55,39,47,50,47,51,53,71,64,46,76,66,64,89,72,53,94,40,71,64,57,47,50,50,48,47,44,67,61,45,49,52,42,53,54,58,77,30,70,90,72,64,62,77,82,50,51,65,54,54,50,52,54,47,50,53,48,49,53,54,48,50,52,52,53,52,51,52,53,52,48,52,51,56,57,62,68,64,61,74,94,74,84,89,81,80,90,78,81,91,130

Sequence (194 aa):
MTQKPFAKMLSISLDQLKSIEHARTALRADIGSTICERFSINQRWLATGQLPQKPFISAFAGYFTSVPHGTTYAFAYDDLLETAMDAYFAALKALQDGSGSVKDLGKVLSSTVRQESKFASLEAFRDFVFENHLVRLLSVSAGRLPAKLFPLLYEELDTFLEAFEEKHRLEIRQHELESAKVPTRVLIEFRTVK

Nearest PDB structures (foldseek):
  3cec-assembly1_A  TM=8.668E-01  e=1.022E+00  Nostoc punctiforme PCC 73102
  6f8s-assembly1_C  TM=5.218E-01  e=1.350E+00  Pseudomonas putida
  6rmq-assembly2_B-3  TM=5.836E-01  e=1.785E+00  Deinococcus deserti
  6f8h-assembly2_C-3  TM=5.010E-01  e=1.277E+00  Pseudomonas putida
  7csy-assembly1_A  TM=5.725E-01  e=2.949E+00  Pseudomonas aeruginosa PAO1

Secondary structure (DSSP, 8-state):
--HHHHHHHTT--HHHHHHHHTTSSPPBHHHHHHHHHHHT--HHHHHH-PSSPPPP-GGGGGGGGGSPTT-BHHHHHHHHTHHHHHHHHHHHHHHHTTSS-HHHHHHHHHHH-TTGGG-SSHHHHHHHHIIIIIHHHHHHTTTTS-TTHHHHHHHHHHHHHHHHHHHHHHHHHHHHHHHTTS------------

pLDDT: mean 75.42, std 16.64, range [38.75, 97.38]

Mean predicted aligned error: 13.01 Å

Radius of gyration: 22.75 Å; Cα contacts (8 Å, |Δi|>4): 143; chains: 1; bounding box: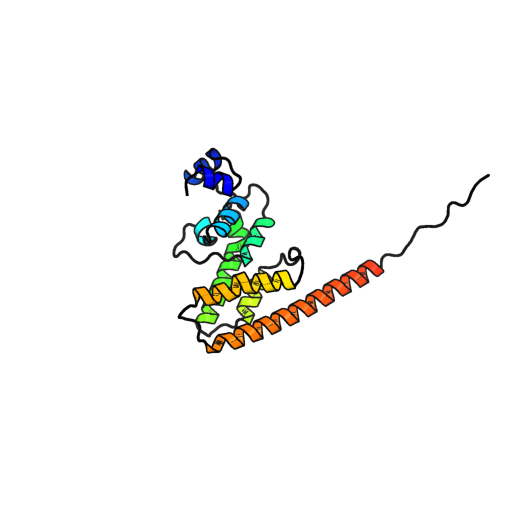 77×48×57 Å